Protein AF-0000000078270762 (afdb_homodimer)

Secondary structure (DSSP, 8-state):
--HHHHHHHHHHHHHHHHHHHHHHHHHHHHHHHHHHTTT-HHHHHHHHHHHHHIIIIIIHHHHHHHHHHHHHHHHHT-GGGGG-HHHHHHHHHHHHHHHHHHHHHHHHHHHHTT-----HHHHHHHTHHHHHHHHHHHIIIIIIHHH-/--HHHHHHHHHHHHHHHHHHHHHHHHHHHHHHHHHHTTT-HHHHHHHHHHHHHIIIIIIHHHHHHHHHHHHHHHHHT-GGGGG-HHHHHHHHHHHHHHHHHHHHHHHHHHHHTT-----HHHHHHHTHHHHHHHHHHHIIIIIIHHH-

Sequence (296 aa):
MEFQTYLWLKWLHYAAFISWMAMLFYLPRLFVYHAEHIANNGFCDVVKIQESKLFHGIGWIAMIITIASGLFILIGAKPELMKQGYFHMKLLCVVILVIYHFSLGYFMKQFKENRCTKSGKFFRIYNEIPTIIMFVILYAMLVKANLVMEFQTYLWLKWLHYAAFISWMAMLFYLPRLFVYHAEHIANNGFCDVVKIQESKLFHGIGWIAMIITIASGLFILIGAKPELMKQGYFHMKLLCVVILVIYHFSLGYFMKQFKENRCTKSGKFFRIYNEIPTIIMFVILYAMLVKANLV

InterPro domains:
  IPR005265 Protoporphyrinogen oxidase HemJ-like [MF_02239] (6-145)
  IPR005265 Protoporphyrinogen oxidase HemJ-like [PF03653] (4-145)
  IPR005265 Protoporphyrinogen oxidase HemJ-like [PIRSF004638] (4-146)
  IPR005265 Protoporphyrinogen oxidase HemJ-like [PTHR40255] (5-144)

Solvent-accessible surface area (backbone atoms only — not comparable to full-atom values): 15002 Å² total; per-residue (Å²): 103,54,68,68,58,49,33,54,40,49,38,51,21,51,54,21,41,51,51,25,48,29,39,60,53,45,52,37,54,52,46,20,54,46,44,69,38,67,85,36,60,59,28,47,62,51,49,49,51,52,51,50,51,44,45,60,62,46,30,49,52,20,45,51,46,22,52,51,35,47,49,51,44,35,71,46,69,39,60,69,45,77,77,36,67,40,47,50,53,36,49,52,47,50,52,51,50,52,52,48,53,52,49,49,53,53,51,49,51,28,51,69,67,73,64,61,78,68,50,30,67,56,29,56,60,59,40,44,49,59,57,54,44,50,53,50,38,40,39,22,67,48,38,49,52,69,73,102,101,54,69,68,58,50,32,53,40,50,39,51,22,52,55,20,42,53,51,25,49,30,38,59,54,45,51,37,54,52,47,20,53,47,44,70,38,67,86,37,60,57,29,45,62,51,49,49,50,52,51,50,50,44,47,60,60,47,31,49,52,19,44,52,47,22,52,51,34,47,50,51,44,35,73,47,69,41,60,69,46,79,77,36,68,40,48,52,52,35,50,52,47,51,54,52,49,52,53,49,52,52,50,50,52,52,50,50,49,28,52,69,68,72,62,62,80,67,50,31,68,55,29,55,58,58,41,42,51,60,55,54,43,50,54,49,38,39,41,22,67,47,39,47,53,68,72,101

Nearest PDB structures (foldseek):
  4x0r-assembly1_A  TM=3.468E-01  e=2.646E+00  Homo sapiens
  4x0r-assembly1_A  TM=3.468E-01  e=2.646E+00  Homo sapiens

Structure (mmCIF, N/CA/C/O backbone):
data_AF-0000000078270762-model_v1
#
loop_
_entity.id
_entity.type
_entity.pdbx_description
1 polymer 'Protoporphyrinogen IX oxidase'
#
loop_
_atom_site.group_PDB
_atom_site.id
_atom_site.type_symbol
_atom_site.label_atom_id
_atom_site.label_alt_id
_atom_site.label_comp_id
_atom_site.label_asym_id
_atom_site.label_entity_id
_atom_site.label_seq_id
_atom_site.pdbx_PDB_ins_code
_atom_site.Cartn_x
_atom_site.Cartn_y
_atom_site.Cartn_z
_atom_site.occupancy
_atom_site.B_iso_or_equiv
_atom_site.auth_seq_id
_atom_site.auth_comp_id
_atom_site.auth_asym_id
_atom_site.auth_atom_id
_atom_site.pdbx_PDB_model_num
ATOM 1 N N . MET A 1 1 ? -2.566 14.141 26 1 89.94 1 MET A N 1
ATOM 2 C CA . MET A 1 1 ? -1.423 13.469 25.406 1 89.94 1 MET A CA 1
ATOM 3 C C . MET A 1 1 ? -0.36 14.477 24.969 1 89.94 1 MET A C 1
ATOM 5 O O . MET A 1 1 ? -0.685 15.539 24.438 1 89.94 1 MET A O 1
ATOM 9 N N . GLU A 1 2 ? 0.816 14.039 25.266 1 93.75 2 GLU A N 1
ATOM 10 C CA . GLU A 1 2 ? 1.912 14.922 24.875 1 93.75 2 GLU A CA 1
ATOM 11 C C . GLU A 1 2 ? 2.029 15.031 23.359 1 93.75 2 GLU A C 1
ATOM 13 O O . GLU A 1 2 ? 1.812 14.047 22.641 1 93.75 2 GLU A O 1
ATOM 18 N N . PHE A 1 3 ? 2.41 16.234 23.016 1 94.88 3 PHE A N 1
ATOM 19 C CA . PHE A 1 3 ? 2.482 16.547 21.594 1 94.88 3 PHE A CA 1
ATOM 20 C C . PHE A 1 3 ? 3.418 15.57 20.875 1 94.88 3 PHE A C 1
ATOM 22 O O . PHE A 1 3 ? 3.082 15.039 19.812 1 94.88 3 PHE A O 1
ATOM 29 N N . GLN A 1 4 ? 4.559 15.258 21.422 1 95.81 4 GLN A N 1
ATOM 30 C CA . GLN A 1 4 ? 5.523 14.336 20.828 1 95.81 4 GLN A CA 1
ATOM 31 C C . GLN A 1 4 ? 4.949 12.93 20.719 1 95.81 4 GLN A C 1
ATOM 33 O O . GLN A 1 4 ? 5.16 12.242 19.719 1 95.81 4 GLN A O 1
ATOM 38 N N . THR A 1 5 ? 4.285 12.555 21.75 1 96.12 5 THR A N 1
ATOM 39 C CA . THR A 1 5 ? 3.625 11.25 21.734 1 96.12 5 THR A CA 1
ATOM 40 C C . THR A 1 5 ? 2.582 11.18 20.625 1 96.12 5 THR A C 1
ATOM 42 O O . THR A 1 5 ? 2.48 10.18 19.922 1 96.12 5 THR A O 1
ATOM 45 N N . TYR A 1 6 ? 1.881 12.25 20.422 1 96.81 6 TYR A N 1
ATOM 46 C CA . TYR A 1 6 ? 0.89 12.344 19.359 1 96.81 6 TYR A CA 1
ATOM 47 C C . TYR A 1 6 ? 1.541 12.156 18 1 96.81 6 TYR A C 1
ATOM 49 O O . TYR A 1 6 ? 1.035 11.414 17.156 1 96.81 6 TYR A O 1
ATOM 57 N N . LEU A 1 7 ? 2.641 12.734 17.797 1 97.75 7 LEU A N 1
ATOM 58 C CA . LEU A 1 7 ? 3.328 12.664 16.5 1 97.75 7 LEU A CA 1
ATOM 59 C C . LEU A 1 7 ? 3.797 11.242 16.219 1 97.75 7 LEU A C 1
ATOM 61 O O . LEU A 1 7 ? 3.67 10.758 15.094 1 97.75 7 LEU A O 1
ATOM 65 N N . TRP A 1 8 ? 4.293 10.602 17.234 1 97.56 8 TRP A N 1
ATOM 66 C CA . TRP A 1 8 ? 4.797 9.242 17.062 1 97.56 8 TRP A CA 1
ATOM 67 C C . TRP A 1 8 ? 3.648 8.258 16.859 1 97.56 8 TRP A C 1
ATOM 69 O O . TRP A 1 8 ? 3.787 7.277 16.125 1 97.56 8 TRP A O 1
ATOM 79 N N . LEU A 1 9 ? 2.529 8.531 17.516 1 97.56 9 LEU A N 1
ATOM 80 C CA . LEU A 1 9 ? 1.354 7.695 17.297 1 97.56 9 LEU A CA 1
ATOM 81 C C . LEU A 1 9 ? 0.819 7.883 15.875 1 97.56 9 LEU A C 1
ATOM 83 O O . LEU A 1 9 ? 0.414 6.914 15.227 1 97.56 9 LEU A O 1
ATOM 87 N N . LYS A 1 10 ? 0.803 9.086 15.422 1 98.06 10 LYS A N 1
ATOM 88 C CA . LYS A 1 10 ? 0.406 9.375 14.047 1 98.06 10 LYS A CA 1
ATOM 89 C C . LYS A 1 10 ? 1.341 8.695 13.055 1 98.06 10 LYS A C 1
ATOM 91 O O . LYS A 1 10 ? 0.892 8.164 12.031 1 98.06 10 LYS A O 1
ATOM 96 N N . TRP A 1 11 ? 2.592 8.734 13.359 1 98.62 11 TRP A N 1
ATOM 97 C CA . TRP A 1 11 ? 3.607 8.062 12.562 1 98.62 11 TRP A CA 1
ATOM 98 C C . TRP A 1 11 ? 3.32 6.57 12.453 1 98.62 11 TRP A C 1
ATOM 100 O O . TRP A 1 11 ? 3.291 6.012 11.359 1 98.62 11 TRP A O 1
ATOM 110 N N . LEU A 1 12 ? 3.062 5.969 13.594 1 98.69 12 LEU A N 1
ATOM 111 C CA . LEU A 1 12 ? 2.758 4.543 13.633 1 98.69 12 LEU A CA 1
ATOM 112 C C . LEU A 1 12 ? 1.456 4.246 12.891 1 98.69 12 LEU A C 1
ATOM 114 O O . LEU A 1 12 ? 1.374 3.275 12.133 1 98.69 12 LEU A O 1
ATOM 118 N N . HIS A 1 13 ? 0.473 5.09 13.086 1 98.75 13 HIS A N 1
ATOM 119 C CA . HIS A 1 13 ? -0.833 4.926 12.453 1 98.75 13 HIS A CA 1
ATOM 120 C C . HIS A 1 13 ? -0.721 4.973 10.938 1 98.75 13 HIS A C 1
ATOM 122 O O . HIS A 1 13 ? -1.267 4.109 10.242 1 98.75 13 HIS A O 1
ATOM 128 N N . TYR A 1 14 ? -0.009 5.91 10.422 1 98.69 14 TYR A N 1
ATOM 129 C CA . TYR A 1 14 ? 0.137 6.055 8.977 1 98.69 14 TYR A CA 1
ATOM 130 C C . TYR A 1 14 ? 0.9 4.879 8.383 1 98.69 14 TYR A C 1
ATOM 132 O O . TYR A 1 14 ? 0.525 4.355 7.328 1 98.69 14 TYR A O 1
ATOM 140 N N . ALA A 1 15 ? 1.941 4.465 9.039 1 98.69 15 ALA A N 1
ATOM 141 C CA . ALA A 1 15 ? 2.717 3.324 8.555 1 98.69 15 ALA A CA 1
ATOM 142 C C . ALA A 1 15 ? 1.862 2.062 8.5 1 98.69 15 ALA A C 1
ATOM 144 O O . ALA A 1 15 ? 1.889 1.331 7.508 1 98.69 15 ALA A O 1
ATOM 145 N N . ALA A 1 16 ? 1.138 1.853 9.57 1 98.75 16 ALA A N 1
ATOM 146 C CA . ALA A 1 16 ? 0.272 0.678 9.641 1 98.75 16 ALA A CA 1
ATOM 147 C C . ALA A 1 16 ? -0.832 0.746 8.594 1 98.75 16 ALA A C 1
ATOM 149 O O . ALA A 1 16 ? -1.16 -0.262 7.961 1 98.75 16 ALA A O 1
ATOM 150 N N . PHE A 1 17 ? -1.372 1.93 8.406 1 98.69 17 PHE A N 1
ATOM 151 C CA . PHE A 1 17 ? -2.451 2.105 7.438 1 98.69 17 PHE A CA 1
ATOM 152 C C . PHE A 1 17 ? -1.963 1.827 6.023 1 98.69 17 PHE A C 1
ATOM 154 O O . PHE A 1 17 ? -2.648 1.162 5.242 1 98.69 17 PHE A O 1
ATOM 161 N N . ILE A 1 18 ? -0.813 2.285 5.645 1 98.44 18 ILE A N 1
ATOM 162 C CA . ILE A 1 18 ? -0.249 2.049 4.32 1 98.44 18 ILE A CA 1
ATOM 163 C C . ILE A 1 18 ? -0.017 0.553 4.117 1 98.44 18 ILE A C 1
ATOM 165 O O . ILE A 1 18 ? -0.327 0.01 3.055 1 98.44 18 ILE A O 1
ATOM 169 N N . SER A 1 19 ? 0.502 -0.084 5.145 1 98.38 19 SER A N 1
ATOM 170 C CA . SER A 1 19 ? 0.732 -1.522 5.066 1 98.38 19 SER A CA 1
ATOM 171 C C . SER A 1 19 ? -0.58 -2.285 4.918 1 98.38 19 SER A C 1
ATOM 173 O O . SER A 1 19 ? -0.665 -3.24 4.145 1 98.38 19 SER A O 1
ATOM 175 N N . TRP A 1 20 ? -1.551 -1.833 5.699 1 98.69 20 TRP A N 1
ATOM 176 C CA . TRP A 1 20 ? -2.861 -2.467 5.605 1 98.69 20 TRP A CA 1
ATOM 177 C C . TRP A 1 20 ? -3.455 -2.293 4.211 1 98.69 20 TRP A C 1
ATOM 179 O O . TRP A 1 20 ? -3.998 -3.24 3.639 1 98.69 20 TRP A O 1
ATOM 189 N N . MET A 1 21 ? -3.334 -1.124 3.658 1 98.44 21 MET A N 1
ATOM 190 C CA . MET A 1 21 ? -3.832 -0.854 2.312 1 98.44 21 MET A CA 1
ATOM 191 C C . MET A 1 21 ? -3.133 -1.739 1.286 1 98.44 21 MET A C 1
ATOM 193 O O . MET A 1 21 ? -3.758 -2.207 0.333 1 98.44 21 MET A O 1
ATOM 197 N N . ALA A 1 22 ? -1.843 -1.922 1.501 1 97.62 22 ALA A N 1
ATOM 198 C CA . ALA A 1 22 ? -1.099 -2.785 0.587 1 97.62 22 ALA A CA 1
ATOM 199 C C . ALA A 1 22 ? -1.706 -4.184 0.54 1 97.62 22 ALA A C 1
ATOM 201 O O . ALA A 1 22 ? -1.9 -4.746 -0.54 1 97.62 22 ALA A O 1
ATOM 202 N N . MET A 1 23 ? -2.008 -4.668 1.711 1 98.56 23 MET A N 1
ATOM 203 C CA . MET A 1 23 ? -2.619 -5.992 1.767 1 98.56 23 MET A CA 1
ATOM 204 C C . MET A 1 23 ? -4.012 -5.977 1.144 1 98.56 23 MET A C 1
ATOM 206 O O . MET A 1 23 ? -4.371 -6.887 0.397 1 98.56 23 MET A O 1
ATOM 210 N N . LEU A 1 24 ? -4.754 -5 1.349 1 98.75 24 LEU A N 1
ATOM 211 C CA . LEU A 1 24 ? -6.129 -4.902 0.869 1 98.75 24 LEU A CA 1
ATOM 212 C C . LEU A 1 24 ? -6.164 -4.754 -0.648 1 98.75 24 LEU A C 1
ATOM 214 O O . LEU A 1 24 ? -7.129 -5.172 -1.293 1 98.75 24 LEU A O 1
ATOM 218 N N . PHE A 1 25 ? -5.121 -4.176 -1.186 1 98.25 25 PHE A N 1
ATOM 219 C CA . PHE A 1 25 ? -5 -4.047 -2.633 1 98.25 25 PHE A CA 1
ATOM 220 C C . PHE A 1 25 ? -4.516 -5.352 -3.254 1 98.25 25 PHE A C 1
ATOM 222 O O . PHE A 1 25 ? -4.965 -5.734 -4.336 1 98.25 25 PHE A O 1
ATOM 229 N N . TYR A 1 26 ? -3.664 -6.023 -2.541 1 98.31 26 TYR A N 1
ATOM 230 C CA . TYR A 1 26 ? -2.891 -7.148 -3.053 1 98.31 26 TYR A CA 1
ATOM 231 C C . TYR A 1 26 ? -3.725 -8.422 -3.055 1 98.31 26 TYR A C 1
ATOM 233 O O . TYR A 1 26 ? -3.768 -9.141 -4.059 1 98.31 26 TYR A O 1
ATOM 241 N N . LEU A 1 27 ? -4.43 -8.656 -2.078 1 98.75 27 LEU A N 1
ATOM 242 C CA . LEU A 1 27 ? -5.043 -9.961 -1.86 1 98.75 27 LEU A CA 1
ATOM 243 C C . LEU A 1 27 ? -6.125 -10.234 -2.9 1 98.75 27 LEU A C 1
ATOM 245 O O . LEU A 1 27 ? -6.148 -11.305 -3.514 1 98.75 27 LEU A O 1
ATOM 249 N N . PRO A 1 28 ? -7.004 -9.312 -3.156 1 98.69 28 PRO A N 1
ATOM 250 C CA . PRO A 1 28 ? -8.016 -9.609 -4.176 1 98.69 28 PRO A CA 1
ATOM 251 C C . PRO A 1 28 ? -7.41 -9.781 -5.57 1 98.69 28 PRO A C 1
ATOM 253 O O . PRO A 1 28 ? -7.992 -10.461 -6.422 1 98.69 28 PRO A O 1
ATOM 256 N N . ARG A 1 29 ? -6.312 -9.195 -5.812 1 98.31 29 ARG A N 1
ATOM 257 C CA . ARG A 1 29 ? -5.641 -9.422 -7.09 1 98.31 29 ARG A CA 1
ATOM 258 C C . ARG A 1 29 ? -5.129 -10.852 -7.199 1 98.31 29 ARG A C 1
ATOM 260 O O . ARG A 1 29 ? -5.168 -11.453 -8.273 1 98.31 29 ARG A O 1
ATOM 267 N N . LEU A 1 30 ? -4.637 -11.367 -6.117 1 98.75 30 LEU A N 1
ATOM 268 C CA . LEU A 1 30 ? -4.297 -12.789 -6.113 1 98.75 30 LEU A CA 1
ATOM 269 C C . LEU A 1 30 ? -5.523 -13.641 -6.41 1 98.75 30 LEU A C 1
ATOM 271 O O . LEU A 1 30 ? -5.438 -14.625 -7.145 1 98.75 30 LEU A O 1
ATOM 275 N N . PHE A 1 31 ? -6.641 -13.203 -5.848 1 98.88 31 PHE A N 1
ATOM 276 C CA . PHE A 1 31 ? -7.883 -13.938 -6.059 1 98.88 31 PHE A CA 1
ATOM 277 C C . PHE A 1 31 ? -8.266 -13.938 -7.535 1 98.88 31 PHE A C 1
ATOM 279 O O . PHE A 1 31 ? -8.805 -14.922 -8.039 1 98.88 31 PHE A O 1
ATOM 286 N N . VAL A 1 32 ? -8.039 -12.844 -8.242 1 98.75 32 VAL A N 1
ATOM 287 C CA . VAL A 1 32 ? -8.328 -12.758 -9.672 1 98.75 32 VAL A CA 1
ATOM 288 C C . VAL A 1 32 ? -7.621 -13.891 -10.406 1 98.75 32 VAL A C 1
ATOM 290 O O . VAL A 1 32 ? -8.258 -14.664 -11.133 1 98.75 32 VAL A O 1
ATOM 293 N N . TYR A 1 33 ? -6.375 -14.031 -10.156 1 98.75 33 TYR A N 1
ATOM 294 C CA . TYR A 1 33 ? -5.586 -15.031 -10.867 1 98.75 33 TYR A CA 1
ATOM 295 C C . TYR A 1 33 ? -5.93 -16.438 -10.391 1 98.75 33 TYR A C 1
ATOM 297 O O . TYR A 1 33 ? -5.906 -17.391 -11.172 1 98.75 33 TYR A O 1
ATOM 305 N N . HIS A 1 34 ? -6.16 -16.531 -9.102 1 98.81 34 HIS A N 1
ATOM 306 C CA . HIS A 1 34 ? -6.59 -17.812 -8.57 1 98.81 34 HIS A CA 1
ATOM 307 C C . HIS A 1 34 ? -7.863 -18.297 -9.258 1 98.81 34 HIS A C 1
ATOM 309 O O . HIS A 1 34 ? -7.938 -19.453 -9.695 1 98.81 34 HIS A O 1
ATOM 315 N N . ALA A 1 35 ? -8.805 -17.438 -9.422 1 98.75 35 ALA A N 1
ATOM 316 C CA . ALA A 1 35 ? -10.07 -17.766 -10.062 1 98.75 35 ALA A CA 1
ATOM 317 C C . ALA A 1 35 ? -9.875 -18.078 -11.547 1 98.75 35 ALA A C 1
ATOM 319 O O . ALA A 1 35 ? -10.5 -19 -12.078 1 98.75 35 ALA A O 1
ATOM 320 N N . GLU A 1 36 ? -9.016 -17.375 -12.172 1 98.56 36 GLU A N 1
ATOM 321 C CA . GLU A 1 36 ? -8.828 -17.5 -13.617 1 98.56 36 GLU A CA 1
ATOM 322 C C . GLU A 1 36 ? -7.996 -18.734 -13.961 1 98.56 36 GLU A C 1
ATOM 324 O O . GLU A 1 36 ? -7.984 -19.188 -15.109 1 98.56 36 GLU A O 1
ATOM 329 N N . HIS A 1 37 ? -7.309 -19.297 -13 1 98.38 37 HIS A N 1
ATOM 330 C CA . HIS A 1 37 ? -6.445 -20.453 -13.234 1 98.38 37 HIS A CA 1
ATOM 331 C C . HIS A 1 37 ? -6.754 -21.578 -12.258 1 98.38 37 HIS A C 1
ATOM 333 O O . HIS A 1 37 ? -5.844 -22.281 -11.812 1 98.38 37 HIS A O 1
ATOM 339 N N . ILE A 1 38 ? -7.941 -21.734 -11.953 1 97.69 38 ILE A N 1
ATOM 340 C CA . ILE A 1 38 ? -8.414 -22.656 -10.93 1 97.69 38 ILE A CA 1
ATOM 341 C C . ILE A 1 38 ? -8.07 -24.094 -11.328 1 97.69 38 ILE A C 1
ATOM 343 O O . ILE A 1 38 ? -7.887 -24.953 -10.469 1 97.69 38 ILE A O 1
ATOM 347 N N . ALA A 1 39 ? -7.812 -24.375 -12.641 1 97.38 39 ALA A N 1
ATOM 348 C CA . ALA A 1 39 ? -7.531 -25.719 -13.125 1 97.38 39 ALA A CA 1
ATOM 349 C C . ALA A 1 39 ? -6.027 -26 -13.133 1 97.38 39 ALA A C 1
ATOM 351 O O . ALA A 1 39 ? -5.602 -27.141 -13.375 1 97.38 39 ALA A O 1
ATOM 352 N N . ASN A 1 40 ? -5.266 -25.016 -12.875 1 98.12 40 ASN A N 1
ATOM 353 C CA . ASN A 1 40 ? -3.812 -25.125 -12.82 1 98.12 40 ASN A CA 1
ATOM 354 C C . ASN A 1 40 ? -3.328 -25.438 -11.406 1 98.12 40 ASN A C 1
ATOM 356 O O . ASN A 1 4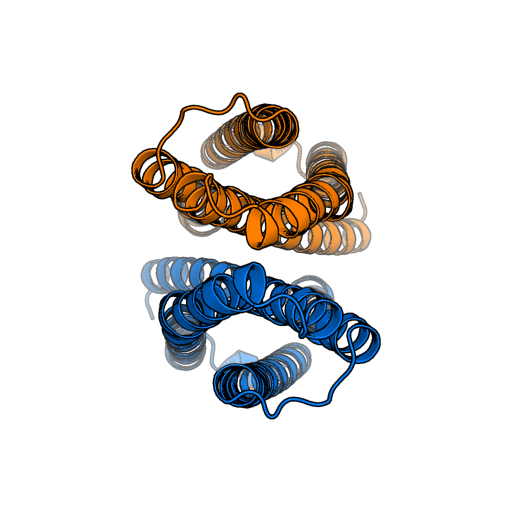0 ? -3.061 -24.516 -10.625 1 98.12 40 ASN A O 1
ATOM 360 N N . ASN A 1 41 ? -3.141 -26.703 -11.133 1 97.06 41 ASN A N 1
ATOM 361 C CA . ASN A 1 41 ? -2.816 -27.141 -9.773 1 97.06 41 ASN A CA 1
ATOM 362 C C . ASN A 1 41 ? -1.462 -26.594 -9.328 1 97.06 41 ASN A C 1
ATOM 364 O O . ASN A 1 41 ? -1.281 -26.266 -8.156 1 97.06 41 ASN A O 1
ATOM 368 N N . GLY A 1 42 ? -0.555 -26.547 -10.258 1 97.19 42 GLY A N 1
ATOM 369 C CA . GLY A 1 42 ? 0.749 -26 -9.922 1 97.19 42 GLY A CA 1
ATOM 370 C C . GLY A 1 42 ? 0.681 -24.562 -9.422 1 97.19 42 GLY A C 1
ATOM 371 O O . GLY A 1 42 ? 1.358 -24.203 -8.453 1 97.19 42 GLY A O 1
ATOM 372 N N . PHE A 1 43 ? -0.125 -23.812 -10.031 1 98.5 43 PHE A N 1
ATOM 373 C CA . PHE A 1 43 ? -0.317 -22.422 -9.633 1 98.5 43 PHE A CA 1
ATOM 374 C C . PHE A 1 43 ? -1.111 -22.344 -8.328 1 98.5 43 PHE A C 1
ATOM 376 O O . PHE A 1 43 ? -0.728 -21.625 -7.406 1 98.5 43 PHE A O 1
ATOM 383 N N . CYS A 1 44 ? -2.184 -23.109 -8.203 1 98.38 44 CYS A N 1
ATOM 384 C CA . CYS A 1 44 ? -3.111 -23.016 -7.078 1 98.38 44 CYS A CA 1
ATOM 385 C C . CYS A 1 44 ? -2.43 -23.391 -5.77 1 98.38 44 CYS A C 1
ATOM 387 O O . CYS A 1 44 ? -2.693 -22.797 -4.727 1 98.38 44 CYS A O 1
ATOM 389 N N . ASP A 1 45 ? -1.556 -24.312 -5.84 1 97.44 45 ASP A N 1
ATOM 390 C CA . ASP A 1 45 ? -0.864 -24.766 -4.637 1 97.44 45 ASP A CA 1
ATOM 391 C C . ASP A 1 45 ? -0.01 -23.641 -4.043 1 97.44 45 ASP A C 1
ATOM 393 O O . ASP A 1 45 ? 0.078 -23.5 -2.822 1 97.44 45 ASP A O 1
ATOM 397 N N . VAL A 1 46 ? 0.57 -22.875 -4.891 1 98.56 46 VAL A N 1
ATOM 398 C CA . VAL A 1 46 ? 1.476 -21.828 -4.438 1 98.56 46 VAL A CA 1
ATOM 399 C C . VAL A 1 46 ? 0.673 -20.594 -4.023 1 98.56 46 VAL A C 1
ATOM 401 O O . VAL A 1 46 ? 0.935 -20 -2.979 1 98.56 46 VAL A O 1
ATOM 404 N N . VAL A 1 47 ? -0.346 -20.25 -4.797 1 98.75 47 VAL A N 1
ATOM 405 C CA . VAL A 1 47 ? -1.072 -19.016 -4.547 1 98.75 47 VAL A CA 1
ATOM 406 C C . VAL A 1 47 ? -1.862 -19.125 -3.244 1 98.75 47 VAL A C 1
ATOM 408 O O . VAL A 1 47 ? -2.039 -18.141 -2.525 1 98.75 47 VAL A O 1
ATOM 411 N N . LYS A 1 48 ? -2.316 -20.328 -2.904 1 98.75 48 LYS A N 1
ATOM 412 C CA . LYS A 1 48 ? -2.99 -20.547 -1.625 1 98.75 48 LYS A CA 1
ATOM 413 C C . LYS A 1 48 ? -2.074 -20.172 -0.459 1 98.75 48 LYS A C 1
ATOM 415 O O . LYS A 1 48 ? -2.516 -19.562 0.513 1 98.75 48 LYS A O 1
ATOM 420 N N . ILE A 1 49 ? -0.874 -20.516 -0.6 1 98.44 49 ILE A N 1
ATOM 421 C CA . ILE A 1 49 ? 0.111 -20.203 0.429 1 98.44 49 ILE A CA 1
ATOM 422 C C . ILE A 1 49 ? 0.351 -18.688 0.47 1 98.44 49 ILE A C 1
ATOM 424 O O . ILE A 1 49 ? 0.377 -18.094 1.546 1 98.44 49 ILE A O 1
ATOM 428 N N . GLN A 1 50 ? 0.488 -18.125 -0.685 1 98.44 50 GLN A N 1
ATOM 429 C CA . GLN A 1 50 ? 0.687 -16.672 -0.781 1 98.44 50 GLN A CA 1
ATOM 430 C C . GLN A 1 50 ? -0.455 -15.914 -0.111 1 98.44 50 GLN A C 1
ATOM 432 O O . GLN A 1 50 ? -0.22 -14.992 0.67 1 98.44 50 GLN A O 1
ATOM 437 N N . GLU A 1 51 ? -1.667 -16.344 -0.438 1 98.81 51 GLU A N 1
ATOM 438 C CA . GLU A 1 51 ? -2.859 -15.688 0.09 1 98.81 51 GLU A CA 1
ATOM 439 C C . GLU A 1 51 ? -2.9 -15.758 1.614 1 98.81 51 GLU A C 1
ATOM 441 O O . GLU A 1 51 ? -3.158 -14.75 2.283 1 98.81 51 GLU A O 1
ATOM 446 N N . SER A 1 52 ? -2.619 -16.891 2.127 1 98.69 52 SER A N 1
ATOM 447 C CA . SER A 1 52 ? -2.68 -17.109 3.566 1 98.69 52 SER A CA 1
ATOM 448 C C . SER A 1 52 ? -1.617 -16.297 4.301 1 98.69 52 SER A C 1
ATOM 450 O O . SER A 1 52 ? -1.917 -15.617 5.285 1 98.69 52 SER A O 1
ATOM 452 N N . LYS A 1 53 ? -0.403 -16.312 3.836 1 98.12 53 LYS A N 1
ATOM 453 C CA . LYS A 1 53 ? 0.691 -15.586 4.48 1 98.12 53 LYS A CA 1
ATOM 454 C C . LYS A 1 53 ? 0.458 -14.078 4.438 1 98.12 53 LYS A C 1
ATOM 456 O O . LYS A 1 53 ? 0.738 -13.375 5.406 1 98.12 53 LYS A O 1
ATOM 461 N N . LEU A 1 54 ? -0.068 -13.656 3.312 1 98.31 54 LEU A N 1
ATOM 462 C CA . LEU A 1 54 ? -0.366 -12.234 3.16 1 98.31 54 LEU A CA 1
ATOM 463 C C . LEU A 1 54 ? -1.452 -11.805 4.137 1 98.31 54 LEU A C 1
ATOM 465 O O . LEU A 1 54 ? -1.288 -10.812 4.852 1 98.31 54 LEU A O 1
ATOM 469 N N . PHE A 1 55 ? -2.551 -12.508 4.227 1 98.75 55 PHE A N 1
ATOM 470 C CA . PHE A 1 55 ? -3.699 -12.164 5.055 1 98.75 55 PHE A CA 1
ATOM 471 C C . PHE A 1 55 ? -3.332 -12.203 6.531 1 98.75 55 PHE A C 1
ATOM 473 O O . PHE A 1 55 ? -3.611 -11.258 7.273 1 98.75 55 PHE A O 1
ATOM 480 N N . HIS A 1 56 ? -2.664 -13.195 6.98 1 97.94 56 HIS A N 1
ATOM 481 C CA . HIS A 1 56 ? -2.381 -13.398 8.398 1 97.94 56 HIS A CA 1
ATOM 482 C C . HIS A 1 56 ? -1.131 -12.641 8.82 1 97.94 56 HIS A C 1
ATOM 484 O O . HIS A 1 56 ? -1.064 -12.125 9.938 1 97.94 56 HIS A O 1
ATOM 490 N N . GLY A 1 57 ? -0.118 -12.617 8 1 95.44 57 GLY A N 1
ATOM 491 C CA . GLY A 1 57 ? 1.141 -11.961 8.32 1 95.44 57 GLY A CA 1
ATOM 492 C C . GLY A 1 57 ? 1.057 -10.453 8.281 1 95.44 57 GLY A C 1
ATOM 493 O O . GLY A 1 57 ? 1.317 -9.781 9.281 1 95.44 57 GLY A O 1
ATOM 494 N N . ILE A 1 58 ? 0.563 -9.953 7.191 1 94.81 58 ILE A N 1
ATOM 495 C CA . ILE A 1 58 ? 0.494 -8.5 7.02 1 94.81 58 ILE A CA 1
ATOM 496 C C . ILE A 1 58 ? -0.913 -8.008 7.352 1 94.81 58 ILE A C 1
ATOM 498 O O . ILE A 1 58 ? -1.08 -7.074 8.133 1 94.81 58 ILE A O 1
ATOM 502 N N . GLY A 1 59 ? -1.955 -8.664 6.887 1 97.75 59 GLY A N 1
ATOM 503 C CA . GLY A 1 59 ? -3.33 -8.211 7.02 1 97.75 59 GLY A CA 1
ATOM 504 C C . GLY A 1 59 ? -3.758 -8.016 8.461 1 97.75 59 GLY A C 1
ATOM 505 O O . GLY A 1 59 ? -4.125 -6.906 8.859 1 97.75 59 GLY A O 1
ATOM 506 N N . TRP A 1 60 ? -3.592 -9.031 9.227 1 98.5 60 TRP A N 1
ATOM 507 C CA . TRP A 1 60 ? -4.051 -8.977 10.609 1 98.5 60 TRP A CA 1
ATOM 508 C C . TRP A 1 60 ? -3.221 -7.988 11.422 1 98.5 60 TRP A C 1
ATOM 510 O O . TRP A 1 60 ? -3.771 -7.148 12.141 1 98.5 60 TRP A O 1
ATOM 520 N N . ILE A 1 61 ? -1.938 -8.031 11.336 1 98.44 61 ILE A N 1
ATOM 521 C CA . ILE A 1 61 ? -1.033 -7.203 12.133 1 98.44 61 ILE A CA 1
ATOM 522 C C . ILE A 1 61 ? -1.239 -5.73 11.781 1 98.44 61 ILE A C 1
ATOM 524 O O . ILE A 1 61 ? -1.407 -4.891 12.664 1 98.44 61 ILE A O 1
ATOM 528 N N . ALA A 1 62 ? -1.288 -5.473 10.531 1 98.69 62 ALA A N 1
ATOM 529 C CA . ALA A 1 62 ? -1.438 -4.09 10.078 1 98.69 62 ALA A CA 1
ATOM 530 C C . ALA A 1 62 ? -2.811 -3.537 10.453 1 98.69 62 ALA A C 1
ATOM 532 O O . ALA A 1 62 ? -2.93 -2.385 10.875 1 98.69 62 ALA A O 1
ATOM 533 N N . MET A 1 63 ? -3.861 -4.32 10.312 1 98.81 63 MET A N 1
ATOM 534 C CA . MET A 1 63 ? -5.199 -3.873 10.68 1 98.81 63 MET A CA 1
ATOM 535 C C . MET A 1 63 ? -5.266 -3.521 12.164 1 98.81 63 MET A C 1
ATOM 537 O O . MET A 1 63 ? -5.738 -2.443 12.531 1 98.81 63 MET A O 1
ATOM 541 N N . ILE A 1 64 ? -4.773 -4.426 12.992 1 98.81 64 ILE A N 1
ATOM 542 C CA . ILE A 1 64 ? -4.844 -4.25 14.438 1 98.81 64 ILE A CA 1
ATOM 543 C C . ILE A 1 64 ? -4.082 -2.99 14.844 1 98.81 64 ILE A C 1
ATOM 545 O O . ILE A 1 64 ? -4.594 -2.168 15.602 1 98.81 64 ILE A O 1
ATOM 549 N N . ILE A 1 65 ? -2.881 -2.809 14.32 1 98.75 65 ILE A N 1
ATOM 550 C CA . ILE A 1 65 ? -2.07 -1.651 14.68 1 98.75 65 ILE A CA 1
ATOM 551 C C . ILE A 1 65 ? -2.732 -0.374 14.172 1 98.75 65 ILE A C 1
ATOM 553 O O . ILE A 1 65 ? -2.717 0.656 14.844 1 98.75 65 ILE A O 1
ATOM 557 N N . THR A 1 66 ? -3.312 -0.413 12.945 1 98.81 66 THR A N 1
ATOM 558 C CA . THR A 1 66 ? -4.004 0.748 12.406 1 98.81 66 THR A CA 1
ATOM 559 C C . THR A 1 66 ? -5.164 1.159 13.305 1 98.81 66 THR A C 1
ATOM 561 O O . THR A 1 66 ? -5.273 2.324 13.695 1 98.81 66 THR A O 1
ATOM 564 N N . ILE A 1 67 ? -6.016 0.194 13.68 1 98.69 67 ILE A N 1
ATOM 565 C CA . ILE A 1 67 ? -7.207 0.477 14.477 1 98.69 67 ILE A CA 1
ATOM 566 C C . ILE A 1 67 ? -6.797 0.922 15.883 1 98.69 67 ILE A C 1
ATOM 568 O O . ILE A 1 67 ? -7.305 1.919 16.391 1 98.69 67 ILE A O 1
ATOM 572 N N . ALA A 1 68 ? -5.848 0.219 16.516 1 98.56 68 ALA A N 1
ATOM 573 C CA . ALA A 1 68 ? -5.41 0.547 17.875 1 98.56 68 ALA A CA 1
ATOM 574 C C . ALA A 1 68 ? -4.789 1.94 17.922 1 98.56 68 ALA A C 1
ATOM 576 O O . ALA A 1 68 ? -5.121 2.742 18.797 1 98.56 68 ALA A O 1
ATOM 577 N N . SER A 1 69 ? -3.867 2.238 17.047 1 98.31 69 SER A N 1
ATOM 578 C CA . SER A 1 69 ? -3.223 3.549 17.047 1 98.31 69 SER A CA 1
ATOM 579 C C . SER A 1 69 ? -4.227 4.66 16.766 1 98.31 69 SER A C 1
ATOM 581 O O . SER A 1 69 ? -4.172 5.727 17.375 1 98.31 69 SER A O 1
ATOM 583 N N . GLY A 1 70 ? -5.199 4.418 15.828 1 97.25 70 GLY A N 1
ATOM 584 C CA . GLY A 1 70 ? -6.254 5.387 15.578 1 97.25 70 GLY A CA 1
ATOM 585 C C . GLY A 1 70 ? -7.125 5.648 16.797 1 97.25 70 GLY A C 1
ATOM 586 O O . GLY A 1 70 ? -7.453 6.797 17.094 1 97.25 70 GLY A O 1
ATOM 587 N N . LEU A 1 71 ? -7.453 4.625 17.5 1 96.69 71 LEU A N 1
ATOM 588 C CA . LEU A 1 71 ? -8.266 4.75 18.703 1 96.69 71 LEU A CA 1
ATOM 589 C C . LEU A 1 71 ? -7.512 5.5 19.781 1 96.69 71 LEU A C 1
ATOM 591 O O . LEU A 1 71 ? -8.086 6.348 20.469 1 96.69 71 LEU A O 1
ATOM 595 N N . PHE A 1 72 ? -6.23 5.195 19.938 1 96.88 72 PHE A N 1
ATOM 596 C CA . PHE A 1 72 ? -5.422 5.871 20.938 1 96.88 72 PHE A CA 1
ATOM 597 C C . PHE A 1 72 ? -5.312 7.359 20.625 1 96.88 72 PHE A C 1
ATOM 599 O O . PHE A 1 72 ? -5.355 8.195 21.531 1 96.88 72 PHE A O 1
ATOM 606 N N . ILE A 1 73 ? -5.211 7.691 19.375 1 96.38 73 ILE A N 1
ATOM 607 C CA . ILE A 1 73 ? -5.145 9.094 18.969 1 96.38 73 ILE A CA 1
ATOM 608 C C . ILE A 1 73 ? -6.473 9.781 19.281 1 96.38 73 ILE A C 1
ATOM 610 O O . ILE A 1 73 ? -6.496 10.883 19.828 1 96.38 73 ILE A O 1
ATOM 614 N N . LEU A 1 74 ? -7.52 9.078 18.938 1 94.38 74 LEU A N 1
ATOM 615 C CA . LEU A 1 74 ? -8.852 9.641 19.125 1 94.38 74 LEU A CA 1
ATOM 616 C C . LEU A 1 74 ? -9.125 9.914 20.609 1 94.38 74 LEU A C 1
ATOM 618 O O . LEU A 1 74 ? -9.547 11.016 20.969 1 94.38 74 LEU A O 1
ATOM 622 N N . ILE A 1 75 ? -8.789 9.07 21.469 1 94.19 75 ILE A N 1
ATOM 623 C CA . ILE A 1 75 ? -9.102 9.172 22.891 1 94.19 75 ILE A CA 1
ATOM 624 C C . ILE A 1 75 ? -8.125 10.141 23.562 1 94.19 75 ILE A C 1
ATOM 626 O O . ILE A 1 75 ? -8.523 10.93 24.422 1 94.19 75 ILE A O 1
ATOM 630 N N . GLY A 1 76 ? -6.965 10.109 23.203 1 91.25 76 GLY A N 1
ATOM 631 C CA . GLY A 1 76 ? -5.938 10.82 23.938 1 91.25 76 GLY A CA 1
ATOM 632 C C . GLY A 1 76 ? -5.676 12.219 23.406 1 91.25 76 GLY A C 1
ATOM 633 O O . GLY A 1 76 ? -5.18 13.078 24.141 1 91.25 76 GLY A O 1
ATOM 634 N N . ALA A 1 77 ? -5.969 12.477 22.203 1 83.5 77 ALA A N 1
ATOM 635 C CA . ALA A 1 77 ? -5.434 13.727 21.672 1 83.5 77 ALA A CA 1
ATOM 636 C C . ALA A 1 77 ? -6.516 14.516 20.938 1 83.5 77 ALA A C 1
ATOM 638 O O . ALA A 1 77 ? -6.477 15.742 20.906 1 83.5 77 ALA A O 1
ATOM 639 N N . LYS A 1 78 ? -7.43 13.82 20.375 1 86.25 78 LYS A N 1
ATOM 640 C CA . LYS A 1 78 ? -8.305 14.531 19.453 1 86.25 78 LYS A CA 1
ATOM 641 C C . LYS A 1 78 ? -9.758 14.086 19.609 1 86.25 78 LYS A C 1
ATOM 643 O O . LYS A 1 78 ? -10.43 13.781 18.625 1 86.25 78 LYS A O 1
ATOM 648 N N . PRO A 1 79 ? -10.258 14.242 20.828 1 86.94 79 PRO A N 1
ATOM 649 C CA . PRO A 1 79 ? -11.656 13.828 21.016 1 86.94 79 PRO A CA 1
ATOM 650 C C . PRO A 1 79 ? -12.633 14.703 20.234 1 86.94 79 PRO A C 1
ATOM 652 O O . PRO A 1 79 ? -13.711 14.25 19.859 1 86.94 79 PRO A O 1
ATOM 655 N N . GLU A 1 80 ? -12.25 15.859 19.938 1 88.25 80 GLU A N 1
ATOM 656 C CA . GLU A 1 80 ? -13.117 16.828 19.266 1 88.25 80 GLU A CA 1
ATOM 657 C C . GLU A 1 80 ? -13.359 16.453 17.812 1 88.25 80 GLU A C 1
ATOM 659 O O . GLU A 1 80 ? -14.281 16.969 17.172 1 88.25 80 GLU A O 1
ATOM 664 N N . LEU A 1 81 ? -12.539 15.594 17.359 1 89.06 81 LEU A N 1
ATOM 665 C CA . LEU A 1 81 ? -12.703 15.133 15.984 1 89.06 81 LEU A CA 1
ATOM 666 C C . LEU A 1 81 ? -14.055 14.445 15.805 1 89.06 81 LEU A C 1
ATOM 668 O O . LEU A 1 81 ? -14.609 14.438 14.703 1 89.06 81 LEU A O 1
ATOM 672 N N . MET A 1 82 ? -14.578 13.938 16.828 1 89.81 82 MET A N 1
ATOM 673 C CA . MET A 1 82 ? -15.844 13.211 16.75 1 89.81 82 MET A CA 1
ATOM 674 C C . MET A 1 82 ? -17 14.148 16.422 1 89.81 82 MET A C 1
ATOM 676 O O . MET A 1 82 ? -18.094 13.703 16.062 1 89.81 82 MET A O 1
ATOM 680 N N . LYS A 1 83 ? -16.734 15.453 16.5 1 92.06 83 LYS A N 1
ATOM 681 C CA . LYS A 1 83 ? -17.766 16.438 16.203 1 92.06 83 LYS A CA 1
ATOM 682 C C . LYS A 1 83 ? -17.688 16.891 14.75 1 92.06 83 LYS A C 1
ATOM 684 O O . LYS A 1 83 ? -18.562 17.641 14.289 1 92.06 83 LYS A O 1
ATOM 689 N N . GLN A 1 84 ? -16.703 16.375 14.109 1 92.62 84 GLN A N 1
ATOM 690 C CA . GLN A 1 84 ? -16.484 16.844 12.742 1 92.62 84 GLN A CA 1
ATOM 691 C C . GLN A 1 84 ? -17.047 15.867 11.727 1 92.62 84 GLN A C 1
ATOM 693 O O . GLN A 1 84 ? -16.828 14.656 11.828 1 92.62 84 GLN A O 1
ATOM 698 N N . GLY A 1 85 ? -17.75 16.328 10.719 1 94.06 85 GLY A N 1
ATOM 699 C CA . GLY A 1 85 ? -18.344 15.492 9.68 1 94.06 85 GLY A CA 1
ATOM 700 C C . GLY A 1 85 ? -17.312 14.711 8.883 1 94.06 85 GLY A C 1
ATOM 701 O O . GLY A 1 85 ? -17.531 13.531 8.578 1 94.06 85 GLY A O 1
ATOM 702 N N . TYR A 1 86 ? -16.25 15.391 8.516 1 95.94 86 TYR A N 1
ATOM 703 C CA . TYR A 1 86 ? -15.227 14.703 7.734 1 95.94 86 TYR A CA 1
ATOM 704 C C . TYR A 1 86 ? -14.656 13.516 8.5 1 95.94 86 TYR A C 1
ATOM 706 O O . TYR A 1 86 ? -14.281 12.5 7.906 1 95.94 86 TYR A O 1
ATOM 714 N N . PHE A 1 87 ? -14.586 13.641 9.766 1 96.31 87 PHE A N 1
ATOM 715 C CA . PHE A 1 87 ? -14.055 12.547 10.578 1 96.31 87 PHE A CA 1
ATOM 716 C C . PHE A 1 87 ? -15.031 11.383 10.609 1 96.31 87 PHE A C 1
ATOM 718 O O . PHE A 1 87 ? -14.625 10.219 10.586 1 96.31 87 PHE A O 1
ATOM 725 N N . HIS A 1 88 ? -16.312 11.625 10.656 1 96.75 88 HIS A N 1
ATOM 726 C CA . HIS A 1 88 ? -17.312 10.562 10.562 1 96.75 88 HIS A CA 1
ATOM 727 C C . HIS A 1 88 ? -17.234 9.836 9.234 1 96.75 88 HIS A C 1
ATOM 729 O O . HIS A 1 88 ? -17.406 8.617 9.172 1 96.75 88 HIS A O 1
ATOM 735 N N . MET A 1 89 ? -17.016 10.594 8.242 1 97.25 89 MET A N 1
ATOM 736 C CA . MET A 1 89 ? -16.828 9.984 6.926 1 97.25 89 MET A CA 1
ATOM 737 C C . MET A 1 89 ? -15.648 9.016 6.934 1 97.25 89 MET A C 1
ATOM 739 O O . MET A 1 89 ? -15.758 7.895 6.441 1 97.25 89 MET A O 1
ATOM 743 N N . LYS A 1 90 ? -14.602 9.5 7.516 1 97.69 90 LYS A N 1
ATOM 744 C CA . LYS A 1 90 ? -13.43 8.633 7.617 1 97.69 90 LYS A CA 1
ATOM 745 C C . LYS A 1 90 ? -13.734 7.383 8.43 1 97.69 90 LYS A C 1
ATOM 747 O O . LYS A 1 90 ? -13.367 6.273 8.039 1 97.69 90 LYS A O 1
ATOM 752 N N . LEU A 1 91 ? -14.406 7.52 9.5 1 97.19 91 LEU A N 1
ATOM 753 C CA . LEU A 1 91 ? -14.711 6.387 10.359 1 97.19 91 LEU A CA 1
ATOM 754 C C . LEU A 1 91 ? -15.617 5.387 9.641 1 97.19 91 LEU A C 1
ATOM 756 O O . LEU A 1 91 ? -15.438 4.176 9.781 1 97.19 91 LEU A O 1
ATOM 760 N N . LEU A 1 92 ? -16.562 5.844 8.922 1 98.19 92 LEU A N 1
ATOM 761 C CA . LEU A 1 92 ? -17.422 4.961 8.133 1 98.19 92 LEU A CA 1
ATOM 762 C C . LEU A 1 92 ? -16.594 4.16 7.129 1 98.19 92 LEU A C 1
ATOM 764 O O . LEU A 1 92 ? -16.797 2.955 6.973 1 98.19 92 LEU A O 1
ATOM 768 N N . CYS A 1 93 ? -15.672 4.855 6.492 1 98.69 93 CYS A N 1
ATOM 769 C CA . CYS A 1 93 ? -14.797 4.188 5.535 1 98.69 93 CYS A CA 1
ATOM 770 C C . CYS A 1 93 ? -13.969 3.104 6.219 1 98.69 93 CYS A C 1
ATOM 772 O O . CYS A 1 93 ? -13.789 2.016 5.668 1 98.69 93 CYS A O 1
ATOM 774 N N . VAL A 1 94 ? -13.492 3.387 7.438 1 98.44 94 VAL A N 1
ATOM 775 C CA . VAL A 1 94 ? -12.695 2.422 8.188 1 98.44 94 VAL A CA 1
ATOM 776 C C . VAL A 1 94 ? -13.547 1.192 8.508 1 98.44 94 VAL A C 1
ATOM 778 O O . VAL A 1 94 ? -13.07 0.058 8.398 1 98.44 94 VAL A O 1
ATOM 781 N N . VAL A 1 95 ? -14.781 1.382 8.883 1 98.56 95 VAL A N 1
ATOM 782 C CA . VAL A 1 95 ? -15.688 0.273 9.172 1 98.56 95 VAL A CA 1
ATOM 783 C C . VAL A 1 95 ? -15.875 -0.581 7.922 1 98.56 95 VAL A C 1
ATOM 785 O O . VAL A 1 95 ? -15.812 -1.811 7.988 1 98.56 95 VAL A O 1
ATOM 788 N N . ILE A 1 96 ? -16.031 0.044 6.766 1 98.81 96 ILE A N 1
ATOM 789 C CA . ILE A 1 96 ? -16.203 -0.675 5.508 1 98.81 96 ILE A CA 1
ATOM 790 C C . ILE A 1 96 ? -14.938 -1.455 5.18 1 98.81 96 ILE A C 1
ATOM 792 O O . ILE A 1 96 ? -15.008 -2.6 4.723 1 98.81 96 ILE A O 1
ATOM 796 N N . LEU A 1 97 ? -13.789 -0.864 5.453 1 98.88 97 LEU A N 1
ATOM 797 C CA . LEU A 1 97 ? -12.523 -1.547 5.191 1 98.88 97 LEU A CA 1
ATOM 798 C C . LEU A 1 97 ? -12.383 -2.775 6.082 1 98.88 97 LEU A C 1
ATOM 800 O O . LEU A 1 97 ? -11.844 -3.799 5.652 1 98.88 97 LEU A O 1
ATOM 804 N N . VAL A 1 98 ? -12.828 -2.658 7.332 1 98.88 98 VAL A N 1
ATOM 805 C CA . VAL A 1 98 ? -12.758 -3.793 8.25 1 98.88 98 VAL A CA 1
ATOM 806 C C . VAL A 1 98 ? -13.664 -4.918 7.75 1 98.88 98 VAL A C 1
ATOM 808 O O . VAL A 1 98 ? -13.258 -6.082 7.719 1 98.88 98 VAL A O 1
ATOM 811 N N . ILE A 1 99 ? -14.859 -4.578 7.34 1 98.88 99 ILE A N 1
ATOM 812 C CA . ILE A 1 99 ? -15.773 -5.562 6.777 1 98.88 99 ILE A CA 1
ATOM 813 C C . ILE A 1 99 ? -15.156 -6.195 5.531 1 98.88 99 ILE A C 1
ATOM 815 O O . ILE A 1 99 ? -15.203 -7.414 5.355 1 98.88 99 ILE A O 1
ATOM 819 N N . TYR A 1 10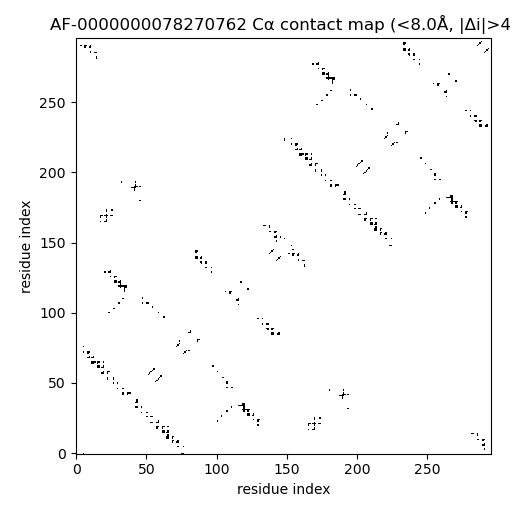0 ? -14.594 -5.379 4.73 1 98.88 100 TYR A N 1
ATOM 820 C CA . TYR A 1 100 ? -13.914 -5.84 3.525 1 98.88 100 TYR A CA 1
ATOM 821 C C . TYR A 1 100 ? -12.773 -6.789 3.873 1 98.88 100 TYR A C 1
ATOM 823 O O . TYR A 1 100 ? -12.617 -7.836 3.238 1 98.88 100 TYR A O 1
ATOM 831 N N . HIS A 1 101 ? -11.992 -6.441 4.867 1 98.88 101 HIS A N 1
ATOM 832 C CA . HIS A 1 101 ? -10.891 -7.273 5.34 1 98.88 101 HIS A CA 1
ATOM 833 C C . HIS A 1 101 ? -11.375 -8.672 5.703 1 98.88 101 HIS A C 1
ATOM 835 O O . HIS A 1 101 ? -10.805 -9.672 5.254 1 98.88 101 HIS A O 1
ATOM 841 N N . PHE A 1 102 ? -12.414 -8.75 6.406 1 98.88 102 PHE A N 1
ATOM 842 C CA . PHE A 1 102 ? -12.922 -10.047 6.84 1 98.88 102 PHE A CA 1
ATOM 843 C C . PHE A 1 102 ? -13.57 -10.789 5.68 1 98.88 102 PHE A C 1
ATOM 845 O O . PHE A 1 102 ? -13.516 -12.023 5.617 1 98.88 102 PHE A O 1
ATOM 852 N N . SER A 1 103 ? -14.18 -10.078 4.766 1 98.81 103 SER A N 1
ATOM 853 C CA . SER A 1 103 ? -14.719 -10.727 3.576 1 98.81 103 SER A CA 1
ATOM 854 C C . SER A 1 103 ? -13.617 -11.367 2.748 1 98.81 103 SER A C 1
ATOM 856 O O . SER A 1 103 ? -13.828 -12.422 2.135 1 98.81 103 SER A O 1
ATOM 858 N N . LEU A 1 104 ? -12.461 -10.766 2.684 1 98.88 104 LEU A N 1
ATOM 859 C CA . LEU A 1 104 ? -11.328 -11.375 1.988 1 98.88 104 LEU A CA 1
ATOM 860 C C . LEU A 1 104 ? -10.914 -12.68 2.662 1 98.88 104 LEU A C 1
ATOM 862 O O . LEU A 1 104 ? -10.555 -13.648 1.986 1 98.88 104 LEU A O 1
ATOM 866 N N . GLY A 1 105 ? -10.93 -12.617 4.016 1 98.81 105 GLY A N 1
ATOM 867 C CA . GLY A 1 105 ? -10.672 -13.859 4.73 1 98.81 105 GLY A CA 1
ATOM 868 C C . GLY A 1 105 ? -11.648 -14.969 4.371 1 98.81 105 GLY A C 1
ATOM 869 O O . GLY A 1 105 ? -11.258 -16.125 4.234 1 98.81 105 GLY A O 1
ATOM 870 N N . TYR A 1 106 ? -12.844 -14.539 4.195 1 98.81 106 TYR A N 1
ATOM 871 C CA . TYR A 1 106 ? -13.891 -15.477 3.814 1 98.81 106 TYR A CA 1
ATOM 872 C C . TYR A 1 106 ? -13.602 -16.094 2.451 1 98.81 106 TYR A C 1
ATOM 874 O O . TYR A 1 106 ? -13.656 -17.312 2.291 1 98.81 106 TYR A O 1
ATOM 882 N N . PHE A 1 107 ? -13.289 -15.344 1.447 1 98.88 107 PHE A N 1
ATOM 883 C CA . PHE A 1 107 ? -12.992 -15.844 0.109 1 98.88 107 PHE A CA 1
ATOM 884 C C . PHE A 1 107 ? -11.703 -16.641 0.106 1 98.88 107 PHE A C 1
ATOM 886 O O . PHE A 1 107 ? -11.594 -17.641 -0.604 1 98.88 107 PHE A O 1
ATOM 893 N N . MET A 1 108 ? -10.727 -16.188 0.87 1 98.81 108 MET A N 1
ATOM 894 C CA . MET A 1 108 ? -9.461 -16.906 0.981 1 98.81 108 MET A CA 1
ATOM 895 C C . MET A 1 108 ? -9.703 -18.344 1.45 1 98.81 108 MET A C 1
ATOM 897 O O . MET A 1 108 ? -9.117 -19.281 0.914 1 98.81 108 MET A O 1
ATOM 901 N N . LYS A 1 109 ? -10.531 -18.484 2.451 1 98.75 109 LYS A N 1
ATOM 902 C CA . LYS A 1 109 ? -10.867 -19.812 2.951 1 98.75 109 LYS A CA 1
ATOM 903 C C . LYS A 1 109 ? -11.57 -20.641 1.882 1 98.75 109 LYS A C 1
ATOM 905 O O . LYS A 1 109 ? -11.305 -21.828 1.736 1 98.75 109 LYS A O 1
ATOM 910 N N . GLN A 1 110 ? -12.477 -20.031 1.188 1 98.75 110 GLN A N 1
ATOM 911 C CA . GLN A 1 110 ? -13.164 -20.734 0.109 1 98.75 110 GLN A CA 1
ATOM 912 C C . GLN A 1 110 ? -12.172 -21.234 -0.938 1 98.75 110 GLN A C 1
ATOM 914 O O . GLN A 1 110 ? -12.297 -22.359 -1.435 1 98.75 110 GLN A O 1
ATOM 919 N N . PHE A 1 111 ? -11.242 -20.406 -1.307 1 98.75 111 PHE A N 1
ATOM 920 C CA . PHE A 1 111 ? -10.219 -20.812 -2.264 1 98.75 111 PHE A CA 1
ATOM 921 C C . PHE A 1 111 ? -9.383 -21.953 -1.712 1 98.75 111 PHE A C 1
ATOM 923 O O . PHE A 1 111 ? -9.078 -22.906 -2.432 1 98.75 111 PHE A O 1
ATOM 930 N N . LYS A 1 112 ? -9.023 -21.828 -0.451 1 98.31 112 LYS A N 1
ATOM 931 C CA . LYS A 1 112 ? -8.227 -22.859 0.207 1 98.31 112 LYS A CA 1
ATOM 932 C C . LYS A 1 112 ? -8.922 -24.219 0.157 1 98.31 112 LYS A C 1
ATOM 934 O O . LYS A 1 112 ? -8.273 -25.25 -0.028 1 98.31 112 LYS A O 1
ATOM 939 N N . GLU A 1 113 ? -10.195 -24.188 0.224 1 97.94 113 GLU A N 1
ATOM 940 C CA . GLU A 1 113 ? -10.984 -25.422 0.282 1 97.94 113 GLU A CA 1
ATOM 941 C C . GLU A 1 113 ? -11.531 -25.781 -1.093 1 97.94 113 GLU A C 1
ATOM 943 O O . GLU A 1 113 ? -12.367 -26.688 -1.212 1 97.94 113 GLU A O 1
ATOM 948 N N . ASN A 1 114 ? -11.188 -25.109 -2.061 1 97.31 114 ASN A N 1
ATOM 949 C CA . ASN A 1 114 ? -11.586 -25.359 -3.441 1 97.31 114 ASN A CA 1
ATOM 950 C C . ASN A 1 114 ? -13.094 -25.25 -3.619 1 97.31 114 ASN A C 1
ATOM 952 O O . ASN A 1 114 ? -13.703 -26.047 -4.34 1 97.31 114 ASN A O 1
ATOM 956 N N . ARG A 1 115 ? -13.68 -24.234 -3.014 1 97.31 115 ARG A N 1
ATOM 957 C CA . ARG A 1 115 ? -15.133 -24.094 -3.062 1 97.31 115 ARG A CA 1
ATOM 958 C C . ARG A 1 115 ? -15.531 -22.75 -3.646 1 97.31 115 ARG A C 1
ATOM 960 O O . ARG A 1 115 ? -16.719 -22.484 -3.857 1 97.31 115 ARG A O 1
ATOM 967 N N . CYS A 1 116 ? -14.555 -21.922 -3.895 1 97.94 116 CYS A N 1
ATOM 968 C CA . CYS A 1 116 ? -14.883 -20.594 -4.41 1 97.94 116 CYS A CA 1
ATOM 969 C C . CYS A 1 116 ? -15.391 -20.688 -5.844 1 97.94 116 CYS A C 1
ATOM 971 O O . CYS A 1 116 ? -14.758 -21.312 -6.695 1 97.94 116 CYS A O 1
ATOM 973 N N . THR A 1 117 ? -16.484 -19.984 -6.113 1 97.5 117 THR A N 1
ATOM 974 C CA . THR A 1 117 ? -17.094 -20.078 -7.438 1 97.5 117 THR A CA 1
ATOM 975 C C . THR A 1 117 ? -17.094 -18.719 -8.125 1 97.5 117 THR A C 1
ATOM 977 O O . THR A 1 117 ? -17.578 -18.578 -9.242 1 97.5 117 THR A O 1
ATOM 980 N N . LYS A 1 118 ? -16.594 -17.688 -7.477 1 98.31 118 LYS A N 1
ATOM 981 C CA . LYS A 1 118 ? -16.578 -16.359 -8.062 1 98.31 118 LYS A CA 1
ATOM 982 C C . LYS A 1 118 ? -15.586 -16.281 -9.219 1 98.31 118 LYS A C 1
ATOM 984 O O . LYS A 1 118 ? -14.562 -16.969 -9.203 1 98.31 118 LYS A O 1
ATOM 989 N N . SER A 1 119 ? -15.859 -15.422 -10.172 1 98.25 119 SER A N 1
ATOM 990 C CA . SER A 1 119 ? -15.047 -15.297 -11.383 1 98.25 119 SER A CA 1
ATOM 991 C C . SER A 1 119 ? -13.93 -14.281 -11.195 1 98.25 119 SER A C 1
ATOM 993 O O . SER A 1 119 ? -13.938 -13.508 -10.227 1 98.25 119 SER A O 1
ATOM 995 N N . GLY A 1 120 ? -12.945 -14.289 -12.125 1 98.38 120 GLY A N 1
ATOM 996 C CA . GLY A 1 120 ? -11.922 -13.258 -12.164 1 98.38 120 GLY A CA 1
ATOM 997 C C . GLY A 1 120 ? -12.492 -11.859 -12.305 1 98.38 120 GLY A C 1
ATOM 998 O O . GLY A 1 120 ? -12.023 -10.922 -11.648 1 98.38 120 GLY A O 1
ATOM 999 N N . LYS A 1 121 ? -13.523 -11.766 -13.117 1 98.44 121 LYS A N 1
ATOM 1000 C CA . LYS A 1 121 ? -14.18 -10.477 -13.32 1 98.44 121 LYS A CA 1
ATOM 1001 C C . LYS A 1 121 ? -14.758 -9.938 -12.023 1 98.44 121 LYS A C 1
ATOM 1003 O O . LYS A 1 121 ? -14.641 -8.742 -11.727 1 98.44 121 LYS A O 1
ATOM 1008 N N . PHE A 1 122 ? -15.406 -10.797 -11.281 1 98.69 122 PHE A N 1
ATOM 1009 C CA . PHE A 1 122 ? -15.953 -10.414 -9.984 1 98.69 122 PHE A CA 1
ATOM 1010 C C . PHE A 1 122 ? -14.867 -9.82 -9.094 1 98.69 122 PHE A C 1
ATOM 1012 O O . PHE A 1 122 ? -15.039 -8.742 -8.531 1 98.69 122 PHE A O 1
ATOM 1019 N N . PHE A 1 123 ? -13.742 -10.453 -8.984 1 98.75 123 PHE A N 1
ATOM 1020 C CA . PHE A 1 123 ? -12.695 -10.016 -8.062 1 98.75 123 PHE A CA 1
ATOM 1021 C C . PHE A 1 123 ? -12 -8.766 -8.594 1 98.75 123 PHE A C 1
ATOM 1023 O O . PHE A 1 123 ? -11.516 -7.941 -7.809 1 98.75 123 PHE A O 1
ATOM 1030 N N . ARG A 1 124 ? -11.977 -8.586 -9.914 1 98.06 124 ARG A N 1
ATOM 1031 C CA . ARG A 1 124 ? -11.438 -7.34 -10.453 1 98.06 124 ARG A CA 1
ATOM 1032 C C . ARG A 1 124 ? -12.273 -6.145 -10.016 1 98.06 124 ARG A C 1
ATOM 1034 O O . ARG A 1 124 ? -11.734 -5.094 -9.664 1 98.06 124 ARG A O 1
ATOM 1041 N N . ILE A 1 125 ? -13.562 -6.273 -10.062 1 98.44 125 ILE A N 1
ATOM 1042 C CA . ILE A 1 125 ? -14.461 -5.227 -9.594 1 98.44 125 ILE A CA 1
ATOM 1043 C C . ILE A 1 125 ? -14.328 -5.07 -8.086 1 98.44 125 ILE A C 1
ATOM 1045 O O . ILE A 1 125 ? -14.25 -3.951 -7.574 1 98.44 125 ILE A O 1
ATOM 1049 N N . TYR A 1 126 ? -14.273 -6.188 -7.398 1 98.56 126 TYR A N 1
ATOM 1050 C CA . TYR A 1 126 ? -14.148 -6.223 -5.945 1 98.56 126 TYR A CA 1
ATOM 1051 C C . TYR A 1 126 ? -12.883 -5.516 -5.484 1 98.56 126 TYR A C 1
ATOM 1053 O O . TYR A 1 126 ? -12.875 -4.863 -4.438 1 98.56 126 TYR A O 1
ATOM 1061 N N . ASN A 1 127 ? -11.859 -5.57 -6.258 1 97.88 127 ASN A N 1
ATOM 1062 C CA . ASN A 1 127 ? -10.562 -4.988 -5.957 1 97.88 127 ASN A CA 1
ATOM 1063 C C . ASN A 1 127 ? -10.602 -3.465 -5.996 1 97.88 127 ASN A C 1
ATOM 1065 O O . ASN A 1 127 ? -9.703 -2.799 -5.488 1 97.88 127 ASN A O 1
ATOM 1069 N N . GLU A 1 128 ? -11.648 -2.867 -6.527 1 98.25 128 GLU A N 1
ATOM 1070 C CA . GLU A 1 128 ? -11.766 -1.414 -6.617 1 98.25 128 GLU A CA 1
ATOM 1071 C C . GLU A 1 128 ? -12.289 -0.821 -5.312 1 98.25 128 GLU A C 1
ATOM 1073 O O . GLU A 1 128 ? -12.203 0.39 -5.098 1 98.25 128 GLU A O 1
ATOM 1078 N N . ILE A 1 129 ? -12.773 -1.597 -4.473 1 98.38 129 ILE A N 1
ATOM 1079 C CA . ILE A 1 129 ? -13.398 -1.121 -3.242 1 98.38 129 ILE A CA 1
ATOM 1080 C C . ILE A 1 129 ? -12.359 -0.399 -2.387 1 98.38 129 ILE A C 1
ATOM 1082 O O . ILE A 1 129 ? -12.555 0.757 -2.006 1 98.38 129 ILE A O 1
ATOM 1086 N N . PRO A 1 130 ? -11.234 -1.052 -2.107 1 98.44 130 PRO A N 1
ATOM 1087 C CA . PRO A 1 130 ? -10.258 -0.322 -1.286 1 98.44 130 PRO A CA 1
ATOM 1088 C C . PRO A 1 130 ? -9.727 0.928 -1.979 1 98.44 130 PRO A C 1
ATOM 1090 O O . PRO A 1 130 ? -9.398 1.915 -1.314 1 98.44 130 PRO A O 1
ATOM 1093 N N . THR A 1 131 ? -9.617 0.881 -3.291 1 98.12 131 THR A N 1
ATOM 1094 C CA . THR A 1 131 ? -9.156 2.045 -4.043 1 98.12 131 THR A CA 1
ATOM 1095 C C . THR A 1 131 ? -10.109 3.223 -3.846 1 98.12 131 THR A C 1
ATOM 1097 O O . THR A 1 131 ? -9.68 4.328 -3.514 1 98.12 131 THR A O 1
ATOM 1100 N N . ILE A 1 132 ? -11.352 2.951 -4.016 1 98.62 132 ILE A N 1
ATOM 1101 C CA . ILE A 1 132 ? -12.367 3.982 -3.865 1 98.62 132 ILE A CA 1
ATOM 1102 C C . ILE A 1 132 ? -12.352 4.52 -2.436 1 98.62 132 ILE A C 1
ATOM 1104 O O . ILE A 1 132 ? -12.375 5.734 -2.221 1 98.62 132 ILE A O 1
ATOM 1108 N N . ILE A 1 133 ? -12.289 3.686 -1.499 1 98.75 133 ILE A N 1
ATOM 1109 C CA . ILE A 1 133 ? -12.312 4.062 -0.091 1 98.75 133 ILE A CA 1
ATOM 1110 C C . ILE A 1 133 ? -11.078 4.895 0.246 1 98.75 133 ILE A C 1
ATOM 1112 O O . ILE A 1 133 ? -11.164 5.867 1 1 98.75 133 ILE A O 1
ATOM 1116 N N . MET A 1 134 ? -9.875 4.5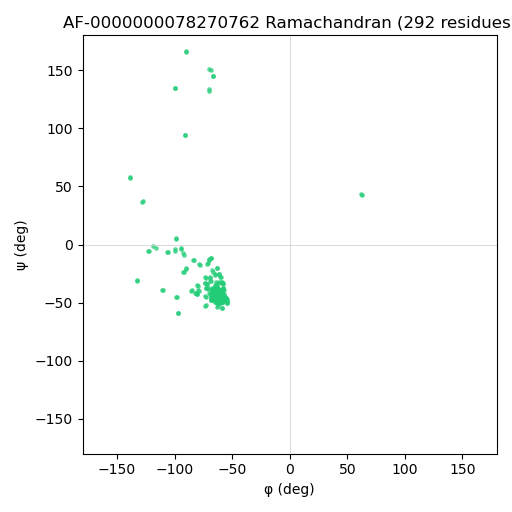27 -0.277 1 98.56 134 MET A N 1
ATOM 1117 C CA . MET A 1 134 ? -8.648 5.305 -0.08 1 98.56 134 MET A CA 1
ATOM 1118 C C . MET A 1 134 ? -8.844 6.746 -0.537 1 98.56 134 MET A C 1
ATOM 1120 O O . MET A 1 134 ? -8.484 7.68 0.181 1 98.56 134 MET A O 1
ATOM 1124 N N . PHE A 1 135 ? -9.453 6.902 -1.733 1 98.69 135 PHE A N 1
ATOM 1125 C CA . PHE A 1 135 ? -9.68 8.242 -2.262 1 98.69 135 PHE A CA 1
ATOM 1126 C C . PHE A 1 135 ? -10.602 9.039 -1.343 1 98.69 135 PHE A C 1
ATOM 1128 O O . PHE A 1 135 ? -10.375 10.227 -1.109 1 98.69 135 PHE A O 1
ATOM 1135 N N . VAL A 1 136 ? -11.602 8.406 -0.819 1 98.75 136 VAL A N 1
ATOM 1136 C CA . VAL A 1 136 ? -12.578 9.078 0.034 1 98.75 136 VAL A CA 1
ATOM 1137 C C . VAL A 1 136 ? -11.938 9.453 1.364 1 98.75 136 VAL A C 1
ATOM 1139 O O . VAL A 1 136 ? -12.141 10.562 1.868 1 98.75 136 VAL A O 1
ATOM 1142 N N . ILE A 1 137 ? -11.148 8.555 1.924 1 98.75 137 ILE A N 1
ATOM 1143 C CA . ILE A 1 137 ? -10.484 8.836 3.191 1 98.75 137 ILE A CA 1
ATOM 1144 C C . ILE A 1 137 ? -9.523 10.016 3.023 1 98.75 137 ILE A C 1
ATOM 1146 O O . ILE A 1 137 ? -9.508 10.922 3.854 1 98.75 137 ILE A O 1
ATOM 1150 N N . LEU A 1 138 ? -8.75 9.984 1.94 1 98.69 138 LEU A N 1
ATOM 1151 C CA . LEU A 1 138 ? -7.805 11.07 1.691 1 98.69 138 LEU A CA 1
ATOM 1152 C C . LEU A 1 138 ? -8.531 12.391 1.461 1 98.69 138 LEU A C 1
ATOM 1154 O O . LEU A 1 138 ? -8.07 13.445 1.904 1 98.69 138 LEU A O 1
ATOM 1158 N N . TYR A 1 139 ? -9.656 12.281 0.731 1 98.69 139 TYR A N 1
ATOM 1159 C CA . TYR A 1 139 ? -10.469 13.477 0.551 1 98.69 139 TYR A CA 1
ATOM 1160 C C . TYR A 1 139 ? -10.93 14.031 1.895 1 98.69 139 TYR A C 1
ATOM 1162 O O . TYR A 1 139 ? -10.789 15.227 2.16 1 98.69 139 TYR A O 1
ATOM 1170 N N . ALA A 1 140 ? -11.461 13.234 2.764 1 98.06 140 ALA A N 1
ATOM 1171 C CA . ALA A 1 140 ? -11.969 13.641 4.07 1 98.06 140 ALA A CA 1
ATOM 1172 C C . ALA A 1 140 ? -10.867 14.25 4.926 1 98.06 140 ALA A C 1
ATOM 1174 O O . ALA A 1 140 ? -11.047 15.312 5.523 1 98.06 140 ALA A O 1
ATOM 1175 N N . MET A 1 141 ? -9.688 13.625 4.883 1 97.25 141 MET A N 1
ATOM 1176 C CA . MET A 1 141 ? -8.656 13.953 5.867 1 97.25 141 MET A CA 1
ATOM 1177 C C . MET A 1 141 ? -7.762 15.078 5.359 1 97.25 141 MET A C 1
ATOM 1179 O O . MET A 1 141 ? -7.133 15.781 6.148 1 97.25 141 MET A O 1
ATOM 1183 N N . LEU A 1 142 ? -7.75 15.289 4.027 1 97.62 142 LEU A N 1
ATOM 1184 C CA . LEU A 1 142 ? -6.812 16.281 3.494 1 97.62 142 LEU A CA 1
ATOM 1185 C C . LEU A 1 142 ? -7.551 17.5 2.969 1 97.62 142 LEU A C 1
ATOM 1187 O O . LEU A 1 142 ? -7.086 18.625 3.133 1 97.62 142 LEU A O 1
ATOM 1191 N N . VAL A 1 143 ? -8.68 17.234 2.33 1 97.62 143 VAL A N 1
ATOM 1192 C CA . VAL A 1 143 ? -9.359 18.344 1.672 1 97.62 143 VAL A CA 1
ATOM 1193 C C . VAL A 1 143 ? -10.461 18.891 2.58 1 97.62 143 VAL A C 1
ATOM 1195 O O . VAL A 1 143 ? -10.375 20.016 3.064 1 97.62 143 VAL A O 1
ATOM 1198 N N . LYS A 1 144 ? -11.383 18.062 2.941 1 97.06 144 LYS A N 1
ATOM 1199 C CA . LYS A 1 144 ? -12.516 18.516 3.742 1 97.06 144 LYS A CA 1
ATOM 1200 C C . LYS A 1 144 ? -12.055 19.016 5.113 1 97.06 144 LYS A C 1
ATOM 1202 O O . LYS A 1 144 ? -12.508 20.062 5.586 1 97.06 144 LYS A O 1
ATOM 1207 N N . ALA A 1 145 ? -11.164 18.328 5.715 1 95.94 145 ALA A N 1
ATOM 1208 C CA . ALA A 1 145 ? -10.672 18.672 7.051 1 95.94 145 ALA A CA 1
ATOM 1209 C C . ALA A 1 145 ? -10.055 20.062 7.062 1 95.94 145 ALA A C 1
ATOM 1211 O O . ALA A 1 145 ? -10.094 20.75 8.086 1 95.94 145 ALA A O 1
ATOM 1212 N N . ASN A 1 146 ? -9.523 20.453 5.855 1 95.94 146 ASN A N 1
ATOM 1213 C CA . ASN A 1 146 ? -8.812 21.719 5.812 1 95.94 146 ASN A CA 1
ATOM 1214 C C . ASN A 1 146 ? -9.688 22.828 5.242 1 95.94 146 ASN A C 1
ATOM 1216 O O . ASN A 1 146 ? -9.273 23.984 5.191 1 95.94 146 ASN A O 1
ATOM 1220 N N . LEU A 1 147 ? -10.836 22.5 4.828 1 93.06 147 LEU A N 1
ATOM 1221 C CA . LEU A 1 147 ? -11.727 23.5 4.262 1 93.06 147 LEU A CA 1
ATOM 1222 C C . LEU A 1 147 ? -12.867 23.828 5.219 1 93.06 147 LEU A C 1
ATOM 1224 O O . LEU A 1 147 ? -13.664 24.719 4.957 1 93.06 147 LEU A O 1
ATOM 1228 N N . VAL A 1 148 ? -12.953 23.109 6.293 1 85.88 148 VAL A N 1
ATOM 1229 C CA . VAL A 1 148 ? -13.961 23.406 7.312 1 85.88 148 VAL A CA 1
ATOM 1230 C C . VAL A 1 148 ? -13.273 23.969 8.555 1 85.88 148 VAL A C 1
ATOM 1232 O O . VAL A 1 148 ? -12.117 23.656 8.836 1 85.88 148 VAL A O 1
ATOM 1235 N N . MET B 1 1 ? 0.241 29.328 -5.805 1 90.06 1 MET B N 1
ATOM 1236 C CA . MET B 1 1 ? -0.795 28.312 -5.969 1 90.06 1 MET B CA 1
ATOM 1237 C C . MET B 1 1 ? -1.924 28.516 -4.965 1 90.06 1 MET B C 1
ATOM 1239 O O . MET B 1 1 ? -1.673 28.812 -3.797 1 90.06 1 MET B O 1
ATOM 1243 N N . GLU B 1 2 ? -3.068 28.359 -5.527 1 93.94 2 GLU B N 1
ATOM 1244 C CA . GLU B 1 2 ? -4.223 28.516 -4.648 1 93.94 2 GLU B CA 1
ATOM 1245 C C . GLU B 1 2 ? -4.277 27.391 -3.604 1 93.94 2 GLU B C 1
ATOM 1247 O O . GLU B 1 2 ? -3.936 26.25 -3.896 1 93.94 2 GLU B O 1
ATOM 1252 N N . PHE B 1 3 ? -4.75 27.844 -2.465 1 94.94 3 PHE B N 1
ATOM 1253 C CA . PHE B 1 3 ? -4.781 26.938 -1.328 1 94.94 3 PHE B CA 1
ATOM 1254 C C . PHE B 1 3 ? -5.586 25.688 -1.661 1 94.94 3 PHE B C 1
ATOM 1256 O O . PHE B 1 3 ? -5.152 24.562 -1.38 1 94.94 3 PHE B O 1
ATOM 1263 N N . GLN B 1 4 ? -6.715 25.797 -2.307 1 95.88 4 GLN B N 1
ATOM 1264 C CA . GLN B 1 4 ? -7.559 24.672 -2.672 1 95.88 4 GLN B CA 1
ATOM 1265 C C . GLN B 1 4 ? -6.848 23.75 -3.666 1 95.88 4 GLN B C 1
ATOM 1267 O O . GLN B 1 4 ? -6.945 22.531 -3.57 1 95.88 4 GLN B O 1
ATOM 1272 N N . THR B 1 5 ? -6.191 24.375 -4.578 1 96.19 5 THR B N 1
ATOM 1273 C CA . THR B 1 5 ? -5.41 23.609 -5.543 1 96.19 5 THR B CA 1
ATOM 1274 C C . THR B 1 5 ? -4.316 22.812 -4.844 1 96.19 5 THR B C 1
ATOM 1276 O O . THR B 1 5 ? -4.086 21.656 -5.168 1 96.19 5 THR B O 1
ATOM 1279 N N . TYR B 1 6 ? -3.721 23.406 -3.857 1 96.88 6 TYR B N 1
ATOM 1280 C CA . TYR B 1 6 ? -2.693 22.734 -3.066 1 96.88 6 TYR B CA 1
ATOM 1281 C C . TYR B 1 6 ? -3.26 21.5 -2.369 1 96.88 6 TYR B C 1
ATOM 1283 O O . TYR B 1 6 ? -2.645 20.438 -2.387 1 96.88 6 TYR B O 1
ATOM 1291 N N . LEU B 1 7 ? -4.402 21.609 -1.854 1 97.81 7 LEU B N 1
ATOM 1292 C CA . LEU B 1 7 ? -5.016 20.516 -1.124 1 97.81 7 LEU B CA 1
ATOM 1293 C C . LEU B 1 7 ? -5.332 19.344 -2.059 1 97.81 7 LEU B C 1
ATOM 1295 O O . LEU B 1 7 ? -5.109 18.188 -1.713 1 97.81 7 LEU B O 1
ATOM 1299 N N . TRP B 1 8 ? -5.812 19.688 -3.223 1 97.62 8 TRP B N 1
ATOM 1300 C CA . TRP B 1 8 ? -6.176 18.641 -4.18 1 97.62 8 TRP B CA 1
ATOM 1301 C C . TRP B 1 8 ? -4.93 17.969 -4.754 1 97.62 8 TRP B C 1
ATOM 1303 O O . TRP B 1 8 ? -4.941 16.781 -5.051 1 97.62 8 TRP B O 1
ATOM 1313 N N . LEU B 1 9 ? -3.875 18.766 -4.914 1 97.62 9 LEU B N 1
ATOM 1314 C CA . LEU B 1 9 ? -2.615 18.172 -5.359 1 97.62 9 LEU B CA 1
ATOM 1315 C C . LEU B 1 9 ? -2.037 17.25 -4.293 1 97.62 9 LEU B C 1
ATOM 1317 O O . LEU B 1 9 ? -1.512 16.188 -4.605 1 97.62 9 LEU B O 1
ATOM 1321 N N . LYS B 1 10 ? -2.115 17.672 -3.066 1 98.06 10 LYS B N 1
ATOM 1322 C CA . LYS B 1 10 ? -1.683 16.828 -1.953 1 98.06 10 LYS B CA 1
ATOM 1323 C C . LYS B 1 10 ? -2.5 15.539 -1.885 1 98.06 10 LYS B C 1
ATOM 1325 O O . LYS B 1 10 ? -1.955 14.469 -1.633 1 98.06 10 LYS B O 1
ATOM 1330 N N . TRP B 1 11 ? -3.764 15.688 -2.115 1 98.62 11 TRP B N 1
ATOM 1331 C CA . TRP B 1 11 ? -4.672 14.547 -2.168 1 98.62 11 TRP B CA 1
ATOM 1332 C C . TRP B 1 11 ? -4.238 13.555 -3.24 1 98.62 11 TRP B C 1
ATOM 1334 O O . TRP B 1 11 ? -4.105 12.352 -2.973 1 98.62 11 TRP B O 1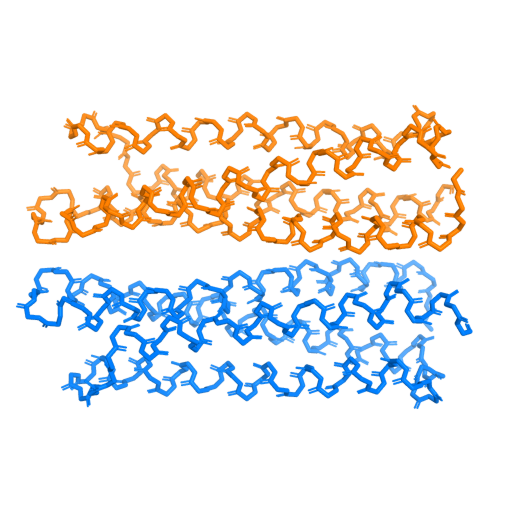
ATOM 1344 N N . LEU B 1 12 ? -3.98 14.07 -4.418 1 98.69 12 LEU B N 1
ATOM 1345 C CA . LEU B 1 12 ? -3.539 13.234 -5.527 1 98.69 12 LEU B CA 1
ATOM 1346 C C . LEU B 1 12 ? -2.186 12.602 -5.227 1 98.69 12 LEU B C 1
ATOM 1348 O O . LEU B 1 12 ? -1.975 11.414 -5.492 1 98.69 12 LEU B O 1
ATOM 1352 N N . HIS B 1 13 ? -1.291 13.383 -4.652 1 98.69 13 HIS B N 1
ATOM 1353 C CA . HIS B 1 13 ? 0.051 12.914 -4.32 1 98.69 13 HIS B CA 1
ATOM 1354 C C . HIS B 1 13 ? 0.006 11.766 -3.326 1 98.69 13 HIS B C 1
ATOM 1356 O O . HIS B 1 13 ? 0.662 10.742 -3.527 1 98.69 13 HIS B O 1
ATOM 1362 N N . TYR B 1 14 ? -0.776 11.883 -2.307 1 98.69 14 TYR B N 1
ATOM 1363 C CA . TYR B 1 14 ? -0.87 10.852 -1.284 1 98.69 14 TYR B CA 1
ATOM 1364 C C . TYR B 1 14 ? -1.486 9.578 -1.852 1 98.69 14 TYR B C 1
ATOM 1366 O O . TYR B 1 14 ? -1.016 8.469 -1.569 1 98.69 14 TYR B O 1
ATOM 1374 N N . ALA B 1 15 ? -2.508 9.727 -2.645 1 98.69 15 ALA B N 1
ATOM 1375 C CA . ALA B 1 15 ? -3.146 8.562 -3.252 1 98.69 15 ALA B CA 1
ATOM 1376 C C . ALA B 1 15 ? -2.172 7.809 -4.152 1 98.69 15 ALA B C 1
ATOM 1378 O O . ALA B 1 15 ? -2.08 6.578 -4.09 1 98.69 15 ALA B O 1
ATOM 1379 N N . ALA B 1 16 ? -1.479 8.57 -4.953 1 98.75 16 ALA B N 1
ATOM 1380 C CA . ALA B 1 16 ? -0.507 7.973 -5.867 1 98.75 16 ALA B CA 1
ATOM 1381 C C . ALA B 1 16 ? 0.632 7.312 -5.094 1 98.75 16 ALA B C 1
ATOM 1383 O O . ALA B 1 16 ? 1.083 6.223 -5.453 1 98.75 16 ALA B O 1
ATOM 1384 N N . PHE B 1 17 ? 1.067 7.961 -4.043 1 98.69 17 PHE B N 1
ATOM 1385 C CA . PHE B 1 17 ? 2.17 7.434 -3.248 1 98.69 17 PHE B CA 1
ATOM 1386 C C . PHE B 1 17 ? 1.776 6.117 -2.582 1 98.69 17 PHE B C 1
ATOM 1388 O O . PHE B 1 17 ? 2.559 5.164 -2.568 1 98.69 17 PHE B O 1
ATOM 1395 N N . ILE B 1 18 ? 0.6 6.004 -2.039 1 98.44 18 ILE B N 1
ATOM 1396 C CA . ILE B 1 18 ? 0.125 4.781 -1.399 1 98.44 18 ILE B CA 1
ATOM 1397 C C . ILE B 1 18 ? 0.047 3.656 -2.43 1 98.44 18 ILE B C 1
ATOM 1399 O O . ILE B 1 18 ? 0.458 2.525 -2.158 1 98.44 18 ILE B O 1
ATOM 1403 N N . SER B 1 19 ? -0.459 3.998 -3.598 1 98.38 19 SER B N 1
ATOM 1404 C CA . SER B 1 19 ? -0.547 3.01 -4.668 1 98.38 19 SER B CA 1
ATOM 1405 C C . SER B 1 19 ? 0.837 2.541 -5.102 1 98.38 19 SER B C 1
ATOM 1407 O O . SER B 1 19 ? 1.051 1.349 -5.332 1 98.38 19 SER B O 1
ATOM 1409 N N . TRP B 1 20 ? 1.726 3.516 -5.211 1 98.69 20 TRP B N 1
ATOM 1410 C CA . TRP B 1 20 ? 3.094 3.174 -5.582 1 98.69 20 TRP B CA 1
ATOM 1411 C C . TRP B 1 20 ? 3.732 2.268 -4.535 1 98.69 20 TRP B C 1
ATOM 1413 O O . TRP B 1 20 ? 4.387 1.28 -4.875 1 98.69 20 TRP B O 1
ATOM 1423 N N . MET B 1 21 ? 3.525 2.574 -3.287 1 98.44 21 MET B N 1
ATOM 1424 C CA . MET B 1 21 ? 4.059 1.758 -2.199 1 98.44 21 MET B CA 1
ATOM 1425 C C . MET B 1 21 ? 3.494 0.342 -2.256 1 98.44 21 MET B C 1
ATOM 1427 O O . MET B 1 21 ? 4.207 -0.625 -1.979 1 98.44 21 MET B O 1
ATOM 1431 N N . ALA B 1 22 ? 2.223 0.263 -2.59 1 97.62 22 ALA B N 1
ATOM 1432 C CA . ALA B 1 22 ? 1.609 -1.058 -2.703 1 97.62 22 ALA B CA 1
ATOM 1433 C C . ALA B 1 22 ? 2.346 -1.918 -3.727 1 97.62 22 ALA B C 1
ATOM 1435 O O . ALA B 1 22 ? 2.646 -3.086 -3.463 1 97.62 22 ALA B O 1
ATOM 1436 N N . MET B 1 23 ? 2.631 -1.292 -4.828 1 98.56 23 MET B N 1
ATOM 1437 C CA . MET B 1 23 ? 3.359 -2.025 -5.859 1 98.56 23 MET B CA 1
ATOM 1438 C C . MET B 1 23 ? 4.77 -2.361 -5.395 1 98.56 23 MET B C 1
ATOM 1440 O O . MET B 1 23 ? 5.25 -3.477 -5.609 1 98.56 23 MET B O 1
ATOM 1444 N N . LEU B 1 24 ? 5.406 -1.521 -4.738 1 98.75 24 LEU B N 1
ATOM 1445 C CA . LEU B 1 24 ? 6.785 -1.696 -4.297 1 98.75 24 LEU B CA 1
ATOM 1446 C C . LEU B 1 24 ? 6.883 -2.768 -3.219 1 98.75 24 LEU B C 1
ATOM 1448 O O . LEU B 1 24 ? 7.91 -3.436 -3.088 1 98.75 24 LEU B O 1
ATOM 1452 N N . PHE B 1 25 ? 5.809 -2.924 -2.475 1 98.25 25 PHE B N 1
ATOM 1453 C CA . PHE B 1 25 ? 5.746 -3.971 -1.462 1 98.25 25 PHE B CA 1
ATOM 1454 C C . PHE B 1 25 ? 5.41 -5.316 -2.094 1 98.25 25 PHE B C 1
ATOM 1456 O O . PHE B 1 25 ? 5.945 -6.352 -1.686 1 98.25 25 PHE B O 1
ATOM 1463 N N . TYR B 1 26 ? 4.598 -5.258 -3.1 1 98.25 26 TYR B N 1
ATOM 1464 C CA . TYR B 1 26 ? 3.955 -6.434 -3.68 1 98.25 26 TYR B CA 1
ATOM 1465 C C . TYR B 1 26 ? 4.902 -7.164 -4.625 1 98.25 26 TYR B C 1
ATOM 1467 O O . TYR B 1 26 ? 5.051 -8.383 -4.543 1 98.25 26 TYR B O 1
ATOM 1475 N N . LEU B 1 27 ? 5.578 -6.492 -5.395 1 98.75 27 LEU B N 1
ATOM 1476 C CA . LEU B 1 27 ? 6.301 -7.09 -6.512 1 98.75 27 LEU B CA 1
ATOM 1477 C C . LEU B 1 27 ? 7.449 -7.965 -6.012 1 98.75 27 LEU B C 1
ATOM 1479 O O . LEU B 1 27 ? 7.598 -9.109 -6.445 1 98.75 27 LEU B O 1
ATOM 1483 N N . PRO B 1 28 ? 8.258 -7.504 -5.102 1 98.62 28 PRO B N 1
ATOM 1484 C CA . PRO B 1 28 ? 9.336 -8.383 -4.637 1 98.62 28 PRO B CA 1
ATOM 1485 C C . PRO B 1 28 ? 8.812 -9.617 -3.908 1 98.62 28 PRO B C 1
ATOM 1487 O O . PRO B 1 28 ? 9.484 -10.648 -3.869 1 98.62 28 PRO B O 1
ATOM 1490 N N . ARG B 1 29 ? 7.668 -9.539 -3.357 1 98.25 29 ARG B N 1
ATOM 1491 C CA . ARG B 1 29 ? 7.074 -10.727 -2.746 1 98.25 29 ARG B CA 1
ATOM 1492 C C . ARG B 1 29 ? 6.711 -11.766 -3.803 1 98.25 29 ARG B C 1
ATOM 1494 O O . ARG B 1 29 ? 6.848 -12.969 -3.572 1 98.25 29 ARG B O 1
ATOM 1501 N N . LEU B 1 30 ? 6.227 -11.297 -4.906 1 98.75 30 LEU B N 1
ATOM 1502 C CA . LEU B 1 30 ? 6.027 -12.227 -6.016 1 98.75 30 LEU B CA 1
ATOM 1503 C C . LEU B 1 30 ? 7.344 -12.875 -6.426 1 98.75 30 LEU B C 1
ATOM 1505 O O . LEU B 1 30 ? 7.391 -14.07 -6.723 1 98.75 30 LEU B O 1
ATOM 1509 N N . PHE B 1 31 ? 8.391 -12.07 -6.406 1 98.88 31 PHE B N 1
ATOM 1510 C CA . PHE B 1 31 ? 9.703 -12.57 -6.781 1 98.88 31 PHE B CA 1
ATOM 1511 C C . PHE B 1 31 ? 10.156 -13.672 -5.828 1 98.88 31 PHE B C 1
ATOM 1513 O O . PHE B 1 31 ? 10.812 -14.633 -6.238 1 98.88 31 PHE B O 1
ATOM 1520 N N . VAL B 1 32 ? 9.859 -13.547 -4.547 1 98.75 32 VAL B N 1
ATOM 1521 C CA . VAL B 1 32 ? 10.203 -14.57 -3.559 1 98.75 32 VAL B CA 1
ATOM 1522 C C . VAL B 1 32 ? 9.641 -15.922 -3.99 1 98.75 32 VAL B C 1
ATOM 1524 O O . VAL B 1 32 ? 10.383 -16.906 -4.098 1 98.75 32 VAL B O 1
ATOM 1527 N N . TYR B 1 33 ? 8.398 -15.922 -4.316 1 98.75 33 TYR B N 1
ATOM 1528 C CA . TYR B 1 33 ? 7.742 -17.172 -4.672 1 98.75 33 TYR B CA 1
ATOM 1529 C C . TYR B 1 33 ? 8.195 -17.656 -6.043 1 98.75 33 TYR B C 1
ATOM 1531 O O . TYR B 1 33 ? 8.305 -18.875 -6.281 1 98.75 33 TYR B O 1
ATOM 1539 N N . HIS B 1 34 ? 8.383 -16.703 -6.922 1 98.81 34 HIS B N 1
ATOM 1540 C CA . HIS B 1 34 ? 8.906 -17.062 -8.234 1 98.81 34 HIS B CA 1
ATOM 1541 C C . HIS B 1 34 ? 10.25 -17.781 -8.109 1 98.81 34 HIS B C 1
ATOM 1543 O O . HIS B 1 34 ? 10.453 -18.828 -8.719 1 98.81 34 HIS B O 1
ATOM 1549 N N . ALA B 1 35 ? 11.117 -17.266 -7.301 1 98.75 35 ALA B N 1
ATOM 1550 C CA . ALA B 1 35 ? 12.438 -17.844 -7.09 1 98.75 35 ALA B CA 1
ATOM 1551 C C . ALA B 1 35 ? 12.336 -19.203 -6.402 1 98.75 35 ALA B C 1
ATOM 1553 O O . ALA B 1 35 ? 13.07 -20.141 -6.746 1 98.75 35 ALA B O 1
ATOM 1554 N N . GLU B 1 36 ? 11.445 -19.328 -5.492 1 98.5 36 GLU B N 1
ATOM 1555 C CA . GLU B 1 36 ? 11.336 -20.547 -4.68 1 98.5 36 GLU B CA 1
ATOM 1556 C C . GLU B 1 36 ? 10.648 -21.672 -5.449 1 98.5 36 GLU B C 1
ATOM 1558 O O . GLU B 1 36 ? 10.734 -22.828 -5.066 1 98.5 36 GLU B O 1
ATOM 1563 N N . HIS B 1 37 ? 9.953 -21.344 -6.527 1 98.38 37 HIS B N 1
ATOM 1564 C CA . HIS B 1 37 ? 9.219 -22.344 -7.301 1 98.38 37 HIS B CA 1
ATOM 1565 C C . HIS B 1 37 ? 9.586 -22.266 -8.781 1 98.38 37 HIS B C 1
ATOM 1567 O O . HIS B 1 37 ? 8.727 -22.453 -9.648 1 98.38 37 HIS B O 1
ATOM 1573 N N . ILE B 1 38 ? 10.766 -22.016 -9.031 1 97.69 38 ILE B N 1
ATOM 1574 C CA . ILE B 1 38 ? 11.273 -21.766 -10.375 1 97.69 38 ILE B CA 1
ATOM 1575 C C . ILE B 1 38 ? 11.094 -23.016 -11.242 1 97.69 38 ILE B C 1
ATOM 1577 O O . ILE B 1 38 ? 10.953 -22.906 -12.461 1 97.69 38 ILE B O 1
ATOM 1581 N N . ALA B 1 39 ? 10.922 -24.234 -10.656 1 97.38 39 ALA B N 1
ATOM 1582 C CA . ALA B 1 39 ? 10.789 -25.5 -11.398 1 97.38 39 ALA B CA 1
ATOM 1583 C C . ALA B 1 39 ? 9.32 -25.812 -11.672 1 97.38 39 ALA B C 1
ATOM 1585 O O . ALA B 1 39 ? 9.016 -26.75 -12.406 1 97.38 39 ALA B O 1
ATOM 1586 N N . ASN B 1 40 ? 8.469 -25.062 -11.094 1 98.12 40 ASN B N 1
ATOM 1587 C CA . ASN B 1 40 ? 7.027 -25.219 -11.281 1 98.12 40 ASN B CA 1
ATOM 1588 C C . ASN B 1 40 ? 6.512 -24.375 -12.438 1 98.12 40 ASN B C 1
ATOM 1590 O O . ASN B 1 40 ? 6.125 -23.219 -12.242 1 98.12 40 ASN B O 1
ATOM 1594 N N . ASN B 1 41 ? 6.434 -24.969 -13.602 1 97.06 41 ASN B N 1
ATOM 1595 C CA . ASN B 1 41 ? 6.09 -24.219 -14.812 1 97.06 41 ASN B CA 1
ATOM 1596 C C . ASN B 1 41 ? 4.668 -23.672 -14.742 1 97.06 41 ASN B C 1
ATOM 1598 O O . ASN B 1 41 ? 4.402 -22.578 -15.234 1 97.06 41 ASN B O 1
ATOM 1602 N N . GLY B 1 42 ? 3.811 -24.438 -14.141 1 97.12 42 GLY B N 1
ATOM 1603 C CA . GLY B 1 42 ? 2.445 -23.953 -13.992 1 97.12 42 GLY B CA 1
ATOM 1604 C C . GLY B 1 42 ? 2.354 -22.672 -13.195 1 97.12 42 GLY B C 1
ATOM 1605 O O . GLY B 1 42 ? 1.599 -21.766 -13.562 1 97.12 42 GLY B O 1
ATOM 1606 N N . PHE B 1 43 ? 3.102 -22.578 -12.195 1 98.5 43 PHE B N 1
ATOM 1607 C CA . PHE B 1 43 ? 3.143 -21.375 -11.375 1 98.5 43 PHE B CA 1
ATOM 1608 C C . PHE B 1 43 ? 3.869 -20.25 -12.102 1 98.5 43 PHE B C 1
ATOM 1610 O O . PHE B 1 43 ? 3.381 -19.125 -12.148 1 98.5 43 PHE B O 1
ATOM 1617 N N . CYS B 1 44 ? 5.004 -20.547 -12.727 1 98.38 44 CYS B N 1
ATOM 1618 C CA . CYS B 1 44 ? 5.871 -19.531 -13.32 1 98.38 44 CYS B CA 1
ATOM 1619 C C . CYS B 1 44 ? 5.172 -18.828 -14.477 1 98.38 44 CYS B C 1
ATOM 1621 O O . CYS B 1 44 ? 5.332 -17.625 -14.664 1 98.38 44 CYS B O 1
ATOM 1623 N N . ASP B 1 45 ? 4.398 -19.547 -15.18 1 97.38 45 ASP B N 1
ATOM 1624 C CA . ASP B 1 45 ? 3.705 -18.953 -16.328 1 97.38 45 ASP B CA 1
ATOM 1625 C C . ASP B 1 45 ? 2.721 -17.875 -15.875 1 97.38 45 ASP B C 1
ATOM 1627 O O . ASP B 1 45 ? 2.572 -16.859 -16.547 1 97.38 45 ASP B O 1
ATOM 1631 N N . VAL B 1 46 ? 2.098 -18.109 -14.789 1 98.5 46 VAL B N 1
ATOM 1632 C CA . VAL B 1 46 ? 1.075 -17.188 -14.305 1 98.5 46 VAL B CA 1
ATOM 1633 C C . VAL B 1 46 ? 1.737 -16.016 -13.586 1 98.5 46 VAL B C 1
ATOM 1635 O O . VAL B 1 46 ? 1.373 -14.859 -13.797 1 98.5 46 VAL B O 1
ATOM 1638 N N . VAL B 1 47 ? 2.748 -16.297 -12.789 1 98.75 47 VAL B N 1
ATOM 1639 C CA . VAL B 1 47 ? 3.34 -15.25 -11.953 1 98.75 47 VAL B CA 1
ATOM 1640 C C . VAL B 1 47 ? 4.078 -14.25 -12.836 1 98.75 47 VAL B C 1
ATOM 1642 O O . VAL B 1 47 ? 4.125 -13.055 -12.523 1 98.75 47 VAL B O 1
ATOM 1645 N N . LYS B 1 48 ? 4.637 -14.703 -13.953 1 98.75 48 LYS B N 1
ATOM 1646 C CA . LYS B 1 48 ? 5.27 -13.781 -14.898 1 98.75 48 LYS B CA 1
ATOM 1647 C C . LYS B 1 48 ? 4.27 -12.742 -15.398 1 98.75 48 LYS B C 1
ATOM 1649 O O . LYS B 1 48 ? 4.605 -11.562 -15.523 1 98.75 48 LYS B O 1
ATOM 1654 N N . ILE B 1 49 ? 3.113 -13.172 -15.625 1 98.44 49 ILE B N 1
ATOM 1655 C CA . ILE B 1 49 ? 2.057 -12.273 -16.078 1 98.44 49 ILE B CA 1
ATOM 1656 C C . ILE B 1 49 ? 1.676 -11.312 -14.953 1 98.44 49 ILE B C 1
ATOM 1658 O O . ILE B 1 49 ? 1.543 -10.109 -15.172 1 98.44 49 ILE B O 1
ATOM 1662 N N . GLN B 1 50 ? 1.533 -11.859 -13.781 1 98.5 50 GLN B N 1
ATOM 1663 C CA . GLN B 1 50 ? 1.205 -11.039 -12.617 1 98.5 50 GLN B CA 1
ATOM 1664 C C . GLN B 1 50 ? 2.238 -9.938 -12.414 1 98.5 50 GLN B C 1
ATOM 1666 O O . GLN B 1 50 ? 1.882 -8.773 -12.211 1 98.5 50 GLN B O 1
ATOM 1671 N N . GLU B 1 51 ? 3.5 -10.344 -12.477 1 98.81 51 GLU B N 1
ATOM 1672 C CA . GLU B 1 51 ? 4.602 -9.406 -12.258 1 98.81 51 GLU B CA 1
ATOM 1673 C C . GLU B 1 51 ? 4.578 -8.273 -13.281 1 98.81 51 GLU B C 1
ATOM 1675 O O . GLU B 1 51 ? 4.707 -7.102 -12.922 1 98.81 51 GLU B O 1
ATOM 1680 N N . SER B 1 52 ? 4.379 -8.617 -14.484 1 98.69 52 SER B N 1
ATOM 1681 C CA . SER B 1 52 ? 4.395 -7.648 -15.578 1 98.69 52 SER B CA 1
ATOM 1682 C C . SER B 1 52 ? 3.227 -6.672 -15.469 1 98.69 52 SER B C 1
ATOM 1684 O O . SER B 1 52 ? 3.414 -5.457 -15.555 1 98.69 52 SER B O 1
ATOM 1686 N N . LYS B 1 53 ? 2.039 -7.152 -15.234 1 98.12 53 LYS B N 1
ATOM 1687 C CA . LYS B 1 53 ? 0.854 -6.305 -15.141 1 98.12 53 LYS B CA 1
ATOM 1688 C C . LYS B 1 53 ? 0.944 -5.363 -13.938 1 98.12 53 LYS B C 1
ATOM 1690 O O . LYS B 1 53 ? 0.553 -4.199 -14.031 1 98.12 53 LYS B O 1
ATOM 1695 N N . LEU B 1 54 ? 1.477 -5.91 -12.867 1 98.31 54 LEU B N 1
ATOM 1696 C CA . LEU B 1 54 ? 1.644 -5.102 -11.664 1 98.31 54 LEU B CA 1
ATOM 1697 C C . LEU B 1 54 ? 2.637 -3.971 -11.906 1 98.31 54 LEU B C 1
ATOM 1699 O O . LEU B 1 54 ? 2.348 -2.811 -11.609 1 98.31 54 LEU B O 1
ATOM 1703 N N . PHE B 1 55 ? 3.793 -4.242 -12.453 1 98.75 55 PHE B N 1
ATOM 1704 C CA . PHE B 1 55 ? 4.863 -3.277 -12.664 1 98.75 55 PHE B CA 1
ATOM 1705 C C . PHE B 1 55 ? 4.438 -2.199 -13.656 1 98.75 55 PHE B C 1
ATOM 1707 O O . PHE B 1 55 ? 4.59 -1.007 -13.383 1 98.75 55 PHE B O 1
ATOM 1714 N N . HIS B 1 56 ? 3.855 -2.551 -14.742 1 97.94 56 HIS B N 1
ATOM 1715 C CA . HIS B 1 56 ? 3.527 -1.614 -15.805 1 97.94 56 HIS B CA 1
ATOM 1716 C C . HIS B 1 56 ? 2.191 -0.924 -15.547 1 97.94 56 HIS B C 1
ATOM 1718 O O . HIS B 1 56 ? 2.025 0.256 -15.859 1 97.94 56 HIS B O 1
ATOM 1724 N N . GLY B 1 57 ? 1.218 -1.631 -15.047 1 95.38 57 GLY B N 1
ATOM 1725 C CA . GLY B 1 57 ? -0.11 -1.091 -14.805 1 95.38 57 GLY B CA 1
ATOM 1726 C C . GLY B 1 57 ? -0.166 -0.16 -13.609 1 95.38 57 GLY B C 1
ATOM 1727 O O . GLY B 1 57 ? -0.525 1.012 -13.742 1 95.38 57 GLY B O 1
ATOM 1728 N N . ILE B 1 58 ? 0.315 -0.648 -12.508 1 94.62 58 ILE B N 1
ATOM 1729 C CA . ILE B 1 58 ? 0.256 0.141 -11.281 1 94.62 58 ILE B CA 1
ATOM 1730 C C . ILE B 1 58 ? 1.595 0.84 -11.055 1 94.62 58 ILE B C 1
ATOM 1732 O O . ILE B 1 58 ? 1.638 2.051 -10.82 1 94.62 58 ILE B O 1
ATOM 1736 N N . GLY B 1 59 ? 2.713 0.174 -11.219 1 97.75 59 GLY B N 1
ATOM 1737 C CA . GLY B 1 59 ? 4.031 0.692 -10.891 1 97.75 59 GLY B CA 1
ATOM 1738 C C . GLY B 1 59 ? 4.375 1.969 -11.633 1 97.75 59 GLY B C 1
ATOM 1739 O O . GLY B 1 59 ? 4.613 3.01 -11.016 1 97.75 59 GLY B O 1
ATOM 1740 N N . TRP B 1 60 ? 4.273 1.902 -12.906 1 98.5 60 TRP B N 1
ATOM 1741 C CA . TRP B 1 60 ? 4.66 3.047 -13.727 1 98.5 60 TRP B CA 1
ATOM 1742 C C . TRP B 1 60 ? 3.701 4.215 -13.516 1 98.5 60 TRP B C 1
ATOM 1744 O O . TRP B 1 60 ? 4.133 5.348 -13.297 1 98.5 60 TRP B O 1
ATOM 1754 N N . ILE B 1 61 ? 2.438 3.998 -13.547 1 98.44 61 ILE B N 1
ATOM 1755 C CA . ILE B 1 61 ? 1.421 5.039 -13.461 1 98.44 61 ILE B CA 1
ATOM 1756 C C . ILE B 1 61 ? 1.5 5.719 -12.094 1 98.44 61 ILE B C 1
ATOM 1758 O O . ILE B 1 61 ? 1.546 6.949 -12.008 1 98.44 61 ILE B O 1
ATOM 1762 N N . ALA B 1 62 ? 1.581 4.93 -11.094 1 98.69 62 ALA B N 1
ATOM 1763 C CA . ALA B 1 62 ? 1.619 5.465 -9.742 1 98.69 62 ALA B CA 1
ATOM 1764 C C . ALA B 1 62 ? 2.914 6.234 -9.492 1 98.69 62 ALA B C 1
ATOM 1766 O O . ALA B 1 62 ? 2.902 7.297 -8.859 1 98.69 62 ALA B O 1
ATOM 1767 N N . MET B 1 63 ? 4.039 5.734 -9.953 1 98.81 63 MET B N 1
ATOM 1768 C CA . MET B 1 63 ? 5.312 6.426 -9.781 1 98.81 63 MET B CA 1
ATOM 1769 C C . MET B 1 63 ? 5.277 7.797 -10.453 1 98.81 63 MET B C 1
ATOM 1771 O O . MET B 1 63 ? 5.625 8.805 -9.828 1 98.81 63 MET B O 1
ATOM 1775 N N . ILE B 1 64 ? 4.84 7.816 -11.695 1 98.81 64 ILE B N 1
ATOM 1776 C CA . ILE B 1 64 ? 4.828 9.047 -12.477 1 98.81 64 ILE B CA 1
ATOM 1777 C C . ILE B 1 64 ? 3.932 10.078 -11.805 1 98.81 64 ILE B C 1
ATOM 1779 O O . ILE B 1 64 ? 4.324 11.242 -11.633 1 98.81 64 ILE B O 1
ATOM 1783 N N . ILE B 1 65 ? 2.74 9.68 -11.383 1 98.75 65 ILE B N 1
ATOM 1784 C CA . ILE B 1 65 ? 1.806 10.609 -10.758 1 98.75 65 ILE B CA 1
ATOM 1785 C C . ILE B 1 65 ? 2.361 11.086 -9.422 1 98.75 65 ILE B C 1
ATOM 1787 O O . ILE B 1 65 ? 2.217 12.258 -9.055 1 98.75 65 ILE B O 1
ATOM 1791 N N . THR B 1 66 ? 3 10.18 -8.648 1 98.81 66 THR B N 1
ATOM 1792 C CA . THR B 1 66 ? 3.602 10.555 -7.375 1 98.81 66 THR B CA 1
ATOM 1793 C C . THR B 1 66 ? 4.672 11.625 -7.578 1 98.81 66 THR B C 1
ATOM 1795 O O . THR B 1 66 ? 4.652 12.664 -6.922 1 98.81 66 THR B O 1
ATOM 1798 N N . ILE B 1 67 ? 5.598 11.383 -8.516 1 98.62 67 ILE B N 1
ATOM 1799 C CA . ILE B 1 67 ? 6.715 12.289 -8.75 1 98.62 67 ILE B CA 1
ATOM 1800 C C . ILE B 1 67 ? 6.199 13.609 -9.312 1 98.62 67 ILE B C 1
ATOM 1802 O O . ILE B 1 67 ? 6.59 14.68 -8.852 1 98.62 67 ILE B O 1
ATOM 1806 N N . ALA B 1 68 ? 5.297 13.562 -10.305 1 98.56 68 ALA B N 1
ATOM 1807 C CA . ALA B 1 68 ? 4.766 14.773 -10.93 1 98.56 68 ALA B CA 1
ATOM 1808 C C . ALA B 1 68 ? 4.016 15.633 -9.914 1 98.56 68 ALA B C 1
ATOM 1810 O O . ALA B 1 68 ? 4.227 16.844 -9.836 1 98.56 68 ALA B O 1
ATOM 1811 N N . SER B 1 69 ? 3.109 15.047 -9.164 1 98.38 69 SER B N 1
ATOM 1812 C CA . SER B 1 69 ? 2.344 15.812 -8.18 1 98.38 69 SER B CA 1
ATOM 1813 C C . SER B 1 69 ? 3.25 16.391 -7.102 1 98.38 69 SER B C 1
ATOM 1815 O O . SER B 1 69 ? 3.064 17.531 -6.676 1 98.38 69 SER B O 1
ATOM 1817 N N . GLY B 1 70 ? 4.281 15.617 -6.652 1 97.25 70 GLY B N 1
ATOM 1818 C CA . GLY B 1 70 ? 5.25 16.141 -5.703 1 97.25 70 GLY B CA 1
ATOM 1819 C C . GLY B 1 70 ? 6.031 17.328 -6.234 1 97.25 70 GLY B C 1
ATOM 1820 O O . GLY B 1 70 ? 6.238 18.312 -5.523 1 97.25 70 GLY B O 1
ATOM 1821 N N . LEU B 1 71 ? 6.418 17.25 -7.445 1 96.69 71 LEU B N 1
ATOM 1822 C CA . LEU B 1 71 ? 7.16 18.328 -8.078 1 96.69 71 LEU B CA 1
ATOM 1823 C C . LEU B 1 71 ? 6.289 19.578 -8.227 1 96.69 71 LEU B C 1
ATOM 1825 O O . LEU B 1 71 ? 6.746 20.688 -7.984 1 96.69 71 LEU B O 1
ATOM 1829 N N . PHE B 1 72 ? 5.043 19.375 -8.617 1 96.88 72 PHE B N 1
ATOM 1830 C CA . PHE B 1 72 ? 4.125 20.5 -8.766 1 96.88 72 PHE B CA 1
ATOM 1831 C C . PHE B 1 72 ? 3.891 21.188 -7.422 1 96.88 72 PHE B C 1
ATOM 1833 O O . PHE B 1 72 ? 3.814 22.406 -7.355 1 96.88 72 PHE B O 1
ATOM 1840 N N . ILE B 1 73 ? 3.812 20.406 -6.379 1 96.44 73 ILE B N 1
ATOM 1841 C CA . ILE B 1 73 ? 3.633 20.969 -5.047 1 96.44 73 ILE B 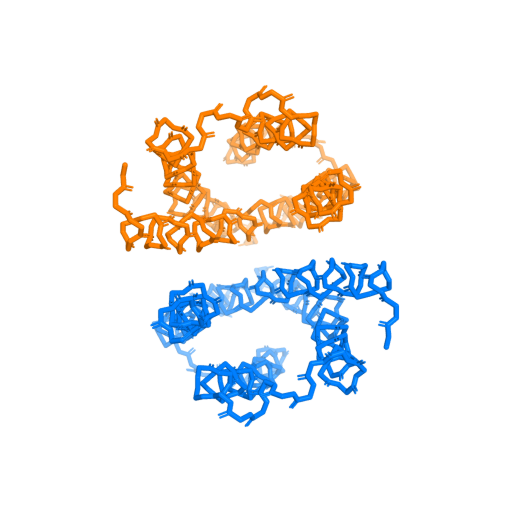CA 1
ATOM 1842 C C . ILE B 1 73 ? 4.875 21.766 -4.656 1 96.44 73 ILE B C 1
ATOM 1844 O O . ILE B 1 73 ? 4.77 22.891 -4.164 1 96.44 73 ILE B O 1
ATOM 1848 N N . LEU B 1 74 ? 6.004 21.172 -4.938 1 94.38 74 LEU B N 1
ATOM 1849 C CA . LEU B 1 74 ? 7.27 21.797 -4.566 1 94.38 74 LEU B CA 1
ATOM 1850 C C . LEU B 1 74 ? 7.445 23.141 -5.281 1 94.38 74 LEU B C 1
ATOM 1852 O O . LEU B 1 74 ? 7.75 24.156 -4.648 1 94.38 74 LEU B O 1
ATOM 1856 N N . ILE B 1 75 ? 7.148 23.234 -6.492 1 94.12 75 ILE B N 1
ATOM 1857 C CA . ILE B 1 75 ? 7.379 24.422 -7.305 1 94.12 75 ILE B CA 1
ATOM 1858 C C . ILE B 1 75 ? 6.297 25.469 -7.02 1 94.12 75 ILE B C 1
ATOM 1860 O O . ILE B 1 75 ? 6.578 26.672 -6.949 1 94.12 75 ILE B O 1
ATOM 1864 N N . GLY B 1 76 ? 5.16 25.062 -6.871 1 91.12 76 GLY B N 1
ATOM 1865 C CA . GLY B 1 76 ? 4.035 25.984 -6.832 1 91.12 76 GLY B CA 1
ATOM 1866 C C . GLY B 1 76 ? 3.68 26.438 -5.426 1 91.12 76 GLY B C 1
ATOM 1867 O O . GLY B 1 76 ? 3.072 27.484 -5.242 1 91.12 76 GLY B O 1
ATOM 1868 N N . ALA B 1 77 ? 4.012 25.703 -4.453 1 83.06 77 ALA B N 1
ATOM 1869 C CA . ALA B 1 77 ? 3.396 26.016 -3.17 1 83.06 77 ALA B CA 1
ATOM 1870 C C . ALA B 1 77 ? 4.438 26.047 -2.055 1 83.06 77 ALA B C 1
ATOM 1872 O O . ALA B 1 77 ? 4.297 26.797 -1.084 1 83.06 77 ALA B O 1
ATOM 1873 N N . LYS B 1 78 ? 5.426 25.266 -2.174 1 86 78 LYS B N 1
ATOM 1874 C CA . LYS B 1 78 ? 6.277 25.078 -1.001 1 86 78 LYS B CA 1
ATOM 1875 C C . LYS B 1 78 ? 7.754 25.062 -1.388 1 86 78 LYS B C 1
ATOM 1877 O O . LYS B 1 78 ? 8.5 24.188 -0.963 1 86 78 LYS B O 1
ATOM 1882 N N . PRO B 1 79 ? 8.18 26.156 -2.023 1 86.81 79 PRO B N 1
ATOM 1883 C CA . PRO B 1 79 ? 9.602 26.156 -2.395 1 86.81 79 PRO B CA 1
ATOM 1884 C C . PRO B 1 79 ? 10.523 26.219 -1.183 1 86.81 79 PRO B C 1
ATOM 1886 O O . PRO B 1 79 ? 11.664 25.75 -1.251 1 86.81 79 PRO B O 1
ATOM 1889 N N . GLU B 1 80 ? 10.039 26.672 -0.126 1 88 80 GLU B N 1
ATOM 1890 C CA . GLU B 1 80 ? 10.836 26.859 1.086 1 88 80 GLU B CA 1
ATOM 1891 C C . GLU B 1 80 ? 11.18 25.516 1.722 1 88 80 GLU B C 1
ATOM 1893 O O . GLU B 1 80 ? 12.078 25.438 2.562 1 88 80 GLU B O 1
ATOM 1898 N N . LEU B 1 81 ? 10.469 24.531 1.325 1 89 81 LEU B N 1
ATOM 1899 C CA . LEU B 1 81 ? 10.742 23.203 1.852 1 89 81 LEU B CA 1
ATOM 1900 C C . LEU B 1 81 ? 12.156 22.766 1.498 1 89 81 LEU B C 1
ATOM 1902 O O . LEU B 1 81 ? 12.766 21.969 2.217 1 89 81 LEU B O 1
ATOM 1906 N N . MET B 1 82 ? 12.672 23.281 0.489 1 89.56 82 MET B N 1
ATOM 1907 C CA . MET B 1 82 ? 14 22.891 0.03 1 89.56 82 MET B CA 1
ATOM 1908 C C . MET B 1 82 ? 15.078 23.344 1.018 1 89.56 82 MET B C 1
ATOM 1910 O O . MET B 1 82 ? 16.219 22.891 0.945 1 89.56 82 MET B O 1
ATOM 1914 N N . LYS B 1 83 ? 14.68 24.188 1.964 1 91.75 83 LYS B N 1
ATOM 1915 C CA . LYS B 1 83 ? 15.625 24.688 2.961 1 91.75 83 LYS B CA 1
ATOM 1916 C C . LYS B 1 83 ? 15.578 23.844 4.23 1 91.75 83 LYS B C 1
ATOM 1918 O O . LYS B 1 83 ? 16.391 24.031 5.141 1 91.75 83 LYS B O 1
ATOM 1923 N N . GLN B 1 84 ? 14.664 22.922 4.199 1 92.38 84 GLN B N 1
ATOM 1924 C CA . GLN B 1 84 ? 14.453 22.141 5.414 1 92.38 84 GLN B CA 1
ATOM 1925 C C . GLN B 1 84 ? 15.156 20.797 5.332 1 92.38 84 GLN B C 1
ATOM 1927 O O . GLN B 1 84 ? 15.055 20.094 4.32 1 92.38 84 GLN B O 1
ATOM 1932 N N . GLY B 1 85 ? 15.844 20.375 6.352 1 93.75 85 GLY B N 1
ATOM 1933 C CA . GLY B 1 85 ? 16.562 19.109 6.398 1 93.75 85 GLY B CA 1
ATOM 1934 C C . GLY B 1 85 ? 15.656 17.906 6.254 1 93.75 85 GLY B C 1
ATOM 1935 O O . GLY B 1 85 ? 15.992 16.938 5.555 1 93.75 85 GLY B O 1
ATOM 1936 N N . TYR B 1 86 ? 14.539 17.953 6.941 1 95.69 86 TYR B N 1
ATOM 1937 C CA . TYR B 1 86 ? 13.625 16.812 6.867 1 95.69 86 TYR B CA 1
ATOM 1938 C C . TYR B 1 86 ? 13.133 16.609 5.438 1 95.69 86 TYR B C 1
ATOM 1940 O O . TYR B 1 86 ? 12.891 15.469 5.02 1 95.69 86 TYR B O 1
ATOM 1948 N N . PHE B 1 87 ? 13 17.656 4.734 1 96.19 87 PHE B N 1
ATOM 1949 C CA . PHE B 1 87 ? 12.547 17.547 3.354 1 96.19 87 PHE B CA 1
ATOM 1950 C C . PHE B 1 87 ? 13.633 16.922 2.475 1 96.19 87 PHE B C 1
ATOM 1952 O O . PHE B 1 87 ? 13.336 16.141 1.573 1 96.19 87 PHE B O 1
ATOM 1959 N N . HIS B 1 88 ? 14.875 17.234 2.691 1 96.62 88 HIS B N 1
ATOM 1960 C CA . HIS B 1 88 ? 15.977 16.594 1.979 1 96.62 88 HIS B CA 1
ATOM 1961 C C . HIS B 1 88 ? 16.016 15.094 2.258 1 96.62 88 HIS B C 1
ATOM 1963 O O . HIS B 1 88 ? 16.312 14.297 1.366 1 96.62 88 HIS B O 1
ATOM 1969 N N . MET B 1 89 ? 15.766 14.789 3.457 1 97.19 89 MET B N 1
ATOM 1970 C CA . MET B 1 89 ? 15.703 13.375 3.818 1 97.19 89 MET B CA 1
ATOM 1971 C C . MET B 1 89 ? 14.617 12.656 3.016 1 97.19 89 MET B C 1
ATOM 1973 O O . MET B 1 89 ? 14.859 11.578 2.467 1 97.19 89 MET B O 1
ATOM 1977 N N . LYS B 1 90 ? 13.5 13.312 2.973 1 97.69 90 LYS B N 1
ATOM 1978 C CA . LYS B 1 90 ? 12.414 12.727 2.188 1 97.69 90 LYS B CA 1
ATOM 1979 C C . LYS B 1 90 ? 12.805 12.602 0.719 1 97.69 90 LYS B C 1
ATOM 1981 O O . LYS B 1 90 ? 12.57 11.562 0.097 1 97.69 90 LYS B O 1
ATOM 1986 N N . LEU B 1 91 ? 13.414 13.57 0.187 1 97.12 91 LEU B N 1
ATOM 1987 C CA . LEU B 1 91 ? 13.789 13.555 -1.223 1 97.12 91 LEU B CA 1
ATOM 1988 C C . LEU B 1 91 ? 14.82 12.453 -1.495 1 97.12 91 LEU B C 1
ATOM 1990 O O . LEU B 1 91 ? 14.758 11.781 -2.527 1 97.12 91 LEU B O 1
ATOM 1994 N N . LEU B 1 92 ? 15.75 12.281 -0.648 1 98.19 92 LEU B N 1
ATOM 1995 C CA . LEU B 1 92 ? 16.719 11.195 -0.784 1 98.19 92 LEU B CA 1
ATOM 1996 C C . LEU B 1 92 ? 16.016 9.844 -0.803 1 98.19 92 LEU B C 1
ATOM 1998 O O . LEU B 1 92 ? 16.344 8.984 -1.62 1 98.19 92 LEU B O 1
ATOM 2002 N N . CYS B 1 93 ? 15.078 9.688 0.1 1 98.69 93 CYS B N 1
ATOM 2003 C CA . CYS B 1 93 ? 14.312 8.453 0.153 1 98.69 93 CYS B CA 1
ATOM 2004 C C . CYS B 1 93 ? 13.562 8.211 -1.154 1 98.69 93 CYS B C 1
ATOM 2006 O O . CYS B 1 93 ? 13.516 7.086 -1.651 1 98.69 93 CYS B O 1
ATOM 2008 N N . VAL B 1 94 ? 13 9.289 -1.736 1 98.44 94 VAL B N 1
ATOM 2009 C CA . VAL B 1 94 ? 12.273 9.188 -2.994 1 98.44 94 VAL B CA 1
ATOM 2010 C C . VAL B 1 94 ? 13.219 8.742 -4.105 1 98.44 94 VAL B C 1
ATOM 2012 O O . VAL B 1 94 ? 12.867 7.891 -4.93 1 98.44 94 VAL B O 1
ATOM 2015 N N . VAL B 1 95 ? 14.422 9.273 -4.141 1 98.56 95 VAL B N 1
ATOM 2016 C CA . VAL B 1 95 ? 15.414 8.883 -5.137 1 98.56 95 VAL B CA 1
ATOM 2017 C C . VAL B 1 95 ? 15.742 7.398 -4.988 1 98.56 95 VAL B C 1
ATOM 2019 O O . VAL B 1 95 ? 15.797 6.668 -5.984 1 98.56 95 VAL B O 1
ATOM 2022 N N . ILE B 1 96 ? 15.891 6.914 -3.77 1 98.81 96 ILE B N 1
ATOM 2023 C CA . ILE B 1 96 ? 16.188 5.512 -3.518 1 98.81 96 ILE B CA 1
ATOM 2024 C C . ILE B 1 96 ? 15.016 4.641 -3.969 1 98.81 96 ILE B C 1
ATOM 2026 O O . ILE B 1 96 ? 15.219 3.576 -4.559 1 98.81 96 ILE B O 1
ATOM 2030 N N . LEU B 1 97 ? 13.805 5.113 -3.746 1 98.81 97 LEU B N 1
ATOM 2031 C CA . LEU B 1 97 ? 12.633 4.359 -4.164 1 98.81 97 LEU B CA 1
ATOM 2032 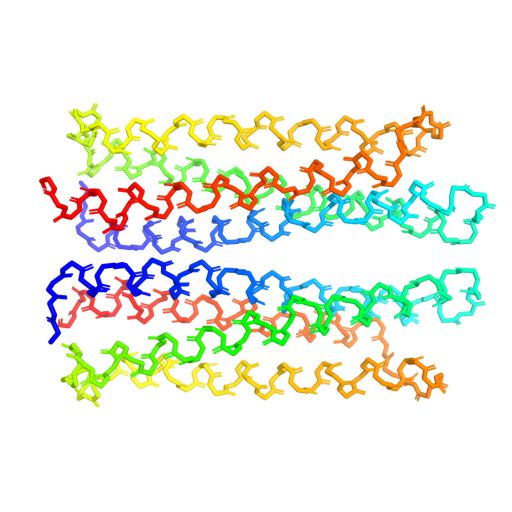C C . LEU B 1 97 ? 12.562 4.258 -5.688 1 98.81 97 LEU B C 1
ATOM 2034 O O . LEU B 1 97 ? 12.148 3.23 -6.227 1 98.81 97 LEU B O 1
ATOM 2038 N N . VAL B 1 98 ? 12.938 5.34 -6.359 1 98.81 98 VAL B N 1
ATOM 2039 C CA . VAL B 1 98 ? 12.93 5.324 -7.816 1 98.81 98 VAL B CA 1
ATOM 2040 C C . VAL B 1 98 ? 13.961 4.32 -8.328 1 98.81 98 VAL B C 1
ATOM 2042 O O . VAL B 1 98 ? 13.672 3.523 -9.227 1 98.81 98 VAL B O 1
ATOM 2045 N N . ILE B 1 99 ? 15.148 4.332 -7.758 1 98.88 99 ILE B N 1
ATOM 2046 C CA . ILE B 1 99 ? 16.172 3.367 -8.117 1 98.88 99 ILE B CA 1
ATOM 2047 C C . ILE B 1 99 ? 15.68 1.951 -7.84 1 98.88 99 ILE B C 1
ATOM 2049 O O . ILE B 1 99 ? 15.852 1.052 -8.664 1 98.88 99 ILE B O 1
ATOM 2053 N N . TYR B 1 100 ? 15.07 1.793 -6.73 1 98.88 100 TYR B N 1
ATOM 2054 C CA . TYR B 1 100 ? 14.492 0.509 -6.352 1 98.88 100 TYR B CA 1
ATOM 2055 C C . TYR B 1 100 ? 13.438 0.069 -7.355 1 98.88 100 TYR B C 1
ATOM 2057 O O . TYR B 1 100 ? 13.406 -1.094 -7.766 1 98.88 100 TYR B O 1
ATOM 2065 N N . HIS B 1 101 ? 12.578 0.979 -7.754 1 98.88 101 HIS B N 1
ATOM 2066 C CA . HIS B 1 101 ? 11.539 0.711 -8.75 1 98.88 101 HIS B CA 1
ATOM 2067 C C . HIS B 1 101 ? 12.148 0.156 -10.031 1 98.88 101 HIS B C 1
ATOM 2069 O O . HIS B 1 101 ? 11.695 -0.874 -10.539 1 98.88 101 HIS B O 1
ATOM 2075 N N . PHE B 1 102 ? 13.156 0.747 -10.484 1 98.81 102 PHE B N 1
ATOM 2076 C CA . PHE B 1 102 ? 13.766 0.314 -11.742 1 98.81 102 PHE B CA 1
ATOM 2077 C C . PHE B 1 102 ? 14.531 -0.989 -11.547 1 98.81 102 PHE B C 1
ATOM 2079 O O . PHE B 1 102 ? 14.602 -1.818 -12.453 1 98.81 102 PHE B O 1
ATOM 2086 N N . SER B 1 103 ? 15.102 -1.185 -10.391 1 98.81 103 SER B N 1
ATOM 2087 C CA . SER B 1 103 ? 15.758 -2.459 -10.109 1 98.81 103 SER B CA 1
ATOM 2088 C C . SER B 1 103 ? 14.758 -3.609 -10.133 1 98.81 103 SER B C 1
ATOM 2090 O O . SER B 1 103 ? 15.094 -4.723 -10.539 1 98.81 103 SER B O 1
ATOM 2092 N N . LEU B 1 104 ? 13.555 -3.395 -9.68 1 98.88 104 LEU B N 1
ATOM 2093 C CA . LEU B 1 104 ? 12.516 -4.418 -9.758 1 98.88 104 LEU B CA 1
ATOM 2094 C C . LEU B 1 104 ? 12.195 -4.758 -11.211 1 98.88 104 LEU B C 1
ATOM 2096 O O . LEU B 1 104 ? 11.969 -5.922 -11.547 1 98.88 104 LEU B O 1
ATOM 2100 N N . GLY B 1 105 ? 12.148 -3.678 -12.023 1 98.81 105 GLY B N 1
ATOM 2101 C CA . GLY B 1 105 ? 11.984 -3.934 -13.445 1 98.81 105 GLY B CA 1
ATOM 2102 C C . GLY B 1 105 ? 13.078 -4.809 -14.031 1 98.81 105 GLY B C 1
ATOM 2103 O O . GLY B 1 105 ? 12.805 -5.684 -14.859 1 98.81 105 GLY B O 1
ATOM 2104 N N . TYR B 1 106 ? 14.219 -4.562 -13.539 1 98.81 106 TYR B N 1
ATOM 2105 C CA . TYR B 1 106 ? 15.367 -5.344 -13.969 1 98.81 106 TYR B CA 1
ATOM 2106 C C . TYR B 1 106 ? 15.203 -6.812 -13.594 1 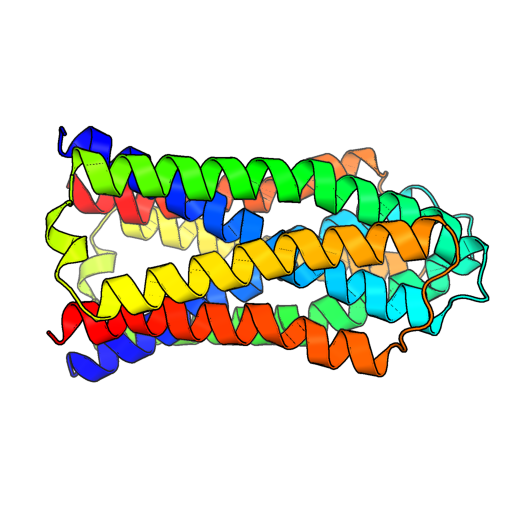98.81 106 TYR B C 1
ATOM 2108 O O . TYR B 1 106 ? 15.375 -7.699 -14.43 1 98.81 106 TYR B O 1
ATOM 2116 N N . PHE B 1 107 ? 14.883 -7.148 -12.391 1 98.81 107 PHE B N 1
ATOM 2117 C CA . PHE B 1 107 ? 14.695 -8.523 -11.938 1 98.81 107 PHE B CA 1
ATOM 2118 C C . PHE B 1 107 ? 13.484 -9.156 -12.617 1 98.81 107 PHE B C 1
ATOM 2120 O O . PHE B 1 107 ? 13.5 -10.344 -12.938 1 98.81 107 PHE B O 1
ATOM 2127 N N . MET B 1 108 ? 12.438 -8.367 -12.789 1 98.81 108 MET B N 1
ATOM 2128 C CA . MET B 1 108 ? 11.25 -8.867 -13.477 1 98.81 108 MET B CA 1
ATOM 2129 C C . MET B 1 108 ? 11.602 -9.383 -14.867 1 98.81 108 MET B C 1
ATOM 2131 O O . MET B 1 108 ? 11.133 -10.445 -15.281 1 98.81 108 MET B O 1
ATOM 2135 N N . LYS B 1 109 ? 12.391 -8.609 -15.57 1 98.75 109 LYS B N 1
ATOM 2136 C CA . LYS B 1 109 ? 12.828 -9.023 -16.906 1 98.75 109 LYS B CA 1
ATOM 2137 C C . LYS B 1 109 ? 13.656 -10.305 -16.828 1 98.75 109 LYS B C 1
ATOM 2139 O O . LYS B 1 109 ? 13.508 -11.195 -17.672 1 98.75 109 LYS B O 1
ATOM 2144 N N . GLN B 1 110 ? 14.531 -10.367 -15.875 1 98.75 110 GLN B N 1
ATOM 2145 C CA . GLN B 1 110 ? 15.328 -11.578 -15.695 1 98.75 110 GLN B CA 1
ATOM 2146 C C . GLN B 1 110 ? 14.438 -12.797 -15.461 1 98.75 110 GLN B C 1
ATOM 2148 O O . GLN B 1 110 ? 14.695 -13.875 -16 1 98.75 110 GLN B O 1
ATOM 2153 N N . PHE B 1 111 ? 13.453 -12.648 -14.625 1 98.75 111 PHE B N 1
ATOM 2154 C CA . PHE B 1 111 ? 12.516 -13.742 -14.375 1 98.75 111 PHE B CA 1
ATOM 2155 C C . PHE B 1 111 ? 11.773 -14.125 -15.656 1 98.75 111 PHE B C 1
ATOM 2157 O O . PHE B 1 111 ? 11.594 -15.305 -15.945 1 98.75 111 PHE B O 1
ATOM 2164 N N . LYS B 1 112 ? 11.336 -13.102 -16.375 1 98.25 112 LYS B N 1
ATOM 2165 C CA . LYS B 1 112 ? 10.609 -13.32 -17.609 1 98.25 112 LYS B CA 1
ATOM 2166 C C . LYS B 1 112 ? 11.438 -14.141 -18.594 1 98.25 112 LYS B C 1
ATOM 2168 O O . LYS B 1 112 ? 10.898 -14.992 -19.312 1 98.25 112 LYS B O 1
ATOM 2173 N N . GLU B 1 113 ? 12.688 -13.961 -18.562 1 97.88 113 GLU B N 1
ATOM 2174 C CA . GLU B 1 113 ? 13.586 -14.609 -19.516 1 97.88 113 GLU B CA 1
ATOM 2175 C C . GLU B 1 113 ? 14.234 -15.852 -18.906 1 97.88 113 GLU B C 1
ATOM 2177 O O . GLU B 1 113 ? 15.156 -16.422 -19.484 1 97.88 113 GLU B O 1
ATOM 2182 N N . ASN B 1 114 ? 13.875 -16.203 -17.781 1 97.25 114 ASN B N 1
ATOM 2183 C CA . ASN B 1 114 ? 14.359 -17.391 -17.078 1 97.25 114 ASN B CA 1
ATOM 2184 C C . ASN B 1 114 ? 15.859 -17.312 -16.812 1 97.25 114 ASN B C 1
ATOM 2186 O O . ASN B 1 114 ? 16.562 -18.312 -16.938 1 97.25 114 ASN B O 1
ATOM 2190 N N . ARG B 1 115 ? 16.312 -16.141 -16.391 1 97.25 115 ARG B N 1
ATOM 2191 C CA . ARG B 1 115 ? 17.75 -15.945 -16.172 1 97.25 115 ARG B CA 1
ATOM 2192 C C . ARG B 1 115 ? 18.047 -15.516 -14.742 1 97.25 115 ARG B C 1
ATOM 2194 O O . ARG B 1 115 ? 19.203 -15.398 -14.352 1 97.25 115 ARG B O 1
ATOM 2201 N N . CYS B 1 116 ? 17 -15.281 -13.992 1 97.88 116 CYS B N 1
ATOM 2202 C CA . CYS B 1 116 ? 17.219 -14.812 -12.633 1 97.88 116 CYS B CA 1
ATOM 2203 C C . CYS B 1 116 ? 17.797 -15.914 -11.758 1 97.88 116 CYS B C 1
ATOM 2205 O O . CYS B 1 116 ? 17.281 -17.031 -11.734 1 97.88 116 CYS B O 1
ATOM 2207 N N . THR B 1 117 ? 18.844 -15.57 -11.016 1 97.5 117 THR B N 1
ATOM 2208 C CA . THR B 1 117 ? 19.516 -16.578 -10.219 1 97.5 117 THR B CA 1
ATOM 2209 C C . THR B 1 117 ? 19.406 -16.266 -8.727 1 97.5 117 THR B C 1
ATOM 2211 O O . THR B 1 117 ? 19.938 -16.984 -7.891 1 97.5 117 THR B O 1
ATOM 2214 N N . LYS B 1 118 ? 18.797 -15.156 -8.375 1 98.31 118 LYS B N 1
ATOM 2215 C CA . LYS B 1 118 ? 18.672 -14.773 -6.969 1 98.31 118 LYS B CA 1
ATOM 2216 C C . LYS B 1 118 ? 17.734 -15.711 -6.223 1 98.31 118 LYS B C 1
ATOM 2218 O O . LYS B 1 118 ? 16.781 -16.234 -6.809 1 98.31 118 LYS B O 1
ATOM 2223 N N . SER B 1 119 ? 17.953 -15.891 -4.961 1 98.25 119 SER B N 1
ATOM 2224 C CA . SER B 1 119 ? 17.203 -16.828 -4.133 1 98.25 119 SER B CA 1
ATOM 2225 C C . SER B 1 119 ? 15.977 -16.141 -3.518 1 98.25 119 SER B C 1
ATOM 2227 O O . SER B 1 119 ? 15.867 -14.922 -3.533 1 98.25 119 SER B O 1
ATOM 2229 N N . GLY B 1 120 ? 15.047 -16.969 -2.971 1 98.38 120 GLY B N 1
ATOM 2230 C CA . GLY B 1 120 ? 13.93 -16.438 -2.195 1 98.38 120 GLY B CA 1
ATOM 2231 C C . GLY B 1 120 ? 14.367 -15.617 -1.002 1 98.38 120 GLY B C 1
ATOM 2232 O O . GLY B 1 120 ? 13.781 -14.57 -0.715 1 98.38 120 GLY B O 1
ATOM 2233 N N . LYS B 1 121 ? 15.422 -16.078 -0.362 1 98.44 121 LYS B N 1
ATOM 2234 C CA . LYS B 1 121 ? 15.953 -15.367 0.794 1 98.44 121 LYS B CA 1
ATOM 2235 C C . LYS B 1 121 ? 16.422 -13.969 0.408 1 98.44 121 LYS B C 1
ATOM 2237 O O . LYS B 1 121 ? 16.188 -13 1.134 1 98.44 121 LYS B O 1
ATOM 2242 N N . PHE B 1 122 ? 17.125 -13.883 -0.697 1 98.69 122 PHE B N 1
ATOM 2243 C CA . PHE B 1 122 ? 17.562 -12.586 -1.198 1 98.69 122 PHE B CA 1
ATOM 2244 C C . PHE B 1 122 ? 16.391 -11.625 -1.357 1 98.69 122 PHE B C 1
ATOM 2246 O O . PHE B 1 122 ? 16.438 -10.492 -0.875 1 98.69 122 PHE B O 1
ATOM 2253 N N . PHE B 1 123 ? 15.336 -12.047 -1.969 1 98.75 123 PHE B N 1
ATOM 2254 C CA . PHE B 1 123 ? 14.211 -11.164 -2.262 1 98.75 123 PHE B CA 1
ATOM 2255 C C . PHE B 1 123 ? 13.43 -10.844 -0.994 1 98.75 123 PHE B C 1
ATOM 2257 O O . PHE B 1 123 ? 12.836 -9.773 -0.877 1 98.75 123 PHE B O 1
ATOM 2264 N N . ARG B 1 124 ? 13.438 -11.758 -0.02 1 98.06 124 ARG B N 1
ATOM 2265 C CA . ARG B 1 124 ? 12.805 -11.445 1.258 1 98.06 124 ARG B CA 1
ATOM 2266 C C . ARG B 1 124 ? 13.508 -10.273 1.941 1 98.06 124 ARG B C 1
ATOM 2268 O O . ARG B 1 124 ? 12.852 -9.391 2.5 1 98.06 124 ARG B O 1
ATOM 2275 N N . ILE B 1 125 ? 14.805 -10.281 1.935 1 98.44 125 ILE B N 1
ATOM 2276 C CA . ILE B 1 125 ? 15.578 -9.172 2.488 1 98.44 125 ILE B CA 1
ATOM 2277 C C . ILE B 1 125 ? 15.375 -7.922 1.641 1 98.44 125 ILE B C 1
ATOM 2279 O O . ILE B 1 125 ? 15.164 -6.832 2.176 1 98.44 125 ILE B O 1
ATOM 2283 N N . TYR B 1 126 ? 15.391 -8.102 0.343 1 98.5 126 TYR B N 1
ATOM 2284 C CA . TYR B 1 126 ? 15.211 -7.012 -0.612 1 98.5 126 TYR B CA 1
ATOM 2285 C C . TYR B 1 126 ? 13.867 -6.324 -0.415 1 98.5 126 TYR B C 1
ATOM 2287 O O . TYR B 1 126 ? 13.758 -5.105 -0.576 1 98.5 126 TYR B O 1
ATOM 2295 N N . ASN B 1 127 ? 12.883 -7.051 -0.014 1 97.88 127 ASN B N 1
ATOM 2296 C CA . ASN B 1 127 ? 11.516 -6.574 0.182 1 97.88 127 ASN B CA 1
ATOM 2297 C C . ASN B 1 127 ? 11.414 -5.645 1.387 1 97.88 127 ASN B C 1
ATOM 2299 O O . ASN B 1 127 ? 10.43 -4.918 1.537 1 97.88 127 ASN B O 1
ATOM 2303 N N . GLU B 1 128 ? 12.43 -5.57 2.23 1 98.25 128 GLU B N 1
ATOM 2304 C CA . GLU B 1 128 ? 12.406 -4.711 3.41 1 98.25 128 GLU B CA 1
ATOM 2305 C C . GLU B 1 128 ? 12.812 -3.279 3.061 1 98.25 128 GLU B C 1
ATOM 2307 O O . GLU B 1 128 ? 12.602 -2.359 3.852 1 98.25 128 GLU B O 1
ATOM 2312 N N . ILE B 1 129 ? 13.336 -3.082 1.951 1 98.38 129 ILE B N 1
ATOM 2313 C CA . ILE B 1 129 ? 13.852 -1.773 1.56 1 98.38 129 ILE B CA 1
ATOM 2314 C C . ILE B 1 129 ? 12.703 -0.762 1.527 1 98.38 129 ILE B C 1
ATOM 2316 O O . ILE B 1 129 ? 12.773 0.281 2.184 1 98.38 129 ILE B O 1
ATOM 2320 N N . PRO B 1 130 ? 11.625 -1.07 0.798 1 98.44 130 PRO B N 1
ATOM 2321 C CA . PRO B 1 130 ? 10.555 -0.076 0.796 1 98.44 130 PRO B CA 1
ATOM 2322 C C . PRO B 1 130 ? 9.93 0.123 2.176 1 98.44 130 PRO B C 1
ATOM 2324 O O . PRO B 1 130 ? 9.484 1.226 2.502 1 98.44 130 PRO B O 1
ATOM 2327 N N . THR B 1 131 ? 9.891 -0.926 2.969 1 98.06 131 THR B N 1
ATOM 2328 C CA . THR B 1 131 ? 9.359 -0.819 4.324 1 98.06 131 THR B CA 1
ATOM 2329 C C . THR B 1 131 ? 10.18 0.167 5.148 1 98.06 131 THR B C 1
ATOM 2331 O O . THR B 1 131 ? 9.633 1.075 5.773 1 98.06 131 THR B O 1
ATOM 2334 N N . ILE B 1 132 ? 11.445 -0.018 5.105 1 98.62 132 ILE B N 1
ATOM 2335 C CA . ILE B 1 132 ? 12.352 0.85 5.852 1 98.62 132 ILE B CA 1
ATOM 2336 C C . ILE B 1 132 ? 12.211 2.287 5.355 1 98.62 132 ILE B C 1
ATOM 2338 O O . ILE B 1 132 ? 12.109 3.219 6.156 1 98.62 132 ILE B O 1
ATOM 2342 N N . ILE B 1 133 ? 12.18 2.475 4.113 1 98.75 133 ILE B N 1
ATOM 2343 C CA . ILE B 1 133 ? 12.109 3.801 3.512 1 98.75 133 ILE B CA 1
ATOM 2344 C C . ILE B 1 133 ? 10.781 4.461 3.885 1 98.75 133 ILE B C 1
ATOM 2346 O O . ILE B 1 133 ? 10.734 5.664 4.156 1 98.75 133 ILE B O 1
ATOM 2350 N N . MET B 1 134 ? 9.648 3.709 3.887 1 98.5 134 MET B N 1
ATOM 2351 C CA . MET B 1 134 ? 8.352 4.23 4.309 1 98.5 134 MET B CA 1
ATOM 2352 C C . MET B 1 134 ? 8.422 4.809 5.715 1 98.5 134 MET B C 1
ATOM 2354 O O . MET B 1 134 ? 7.949 5.918 5.965 1 98.5 134 MET B O 1
ATOM 2358 N N . PHE B 1 135 ? 9.07 4.051 6.621 1 98.69 135 PHE B N 1
ATOM 2359 C CA . PHE B 1 135 ? 9.195 4.512 7.996 1 98.69 135 PHE B CA 1
ATOM 2360 C C . PHE B 1 135 ? 9.992 5.809 8.062 1 98.69 135 PHE B C 1
ATOM 2362 O O . PHE B 1 135 ? 9.656 6.715 8.82 1 98.69 135 PHE B O 1
ATOM 2369 N N . VAL B 1 136 ? 11.023 5.914 7.289 1 98.75 136 VAL B N 1
ATOM 2370 C CA . VAL B 1 136 ? 11.898 7.086 7.301 1 98.75 136 VAL B CA 1
ATOM 2371 C C . VAL B 1 136 ? 11.156 8.289 6.723 1 98.75 136 VAL B C 1
ATOM 2373 O O . VAL B 1 136 ? 11.227 9.391 7.262 1 98.75 136 VAL B O 1
ATOM 2376 N N . ILE B 1 137 ? 10.43 8.078 5.641 1 98.69 137 ILE B N 1
ATOM 2377 C CA . ILE B 1 137 ? 9.68 9.164 5.02 1 98.69 137 ILE B CA 1
ATOM 2378 C C . ILE B 1 137 ? 8.625 9.688 5.992 1 98.69 137 ILE B C 1
ATOM 2380 O O . ILE B 1 137 ? 8.477 10.898 6.164 1 98.69 137 ILE B O 1
ATOM 2384 N N . LEU B 1 138 ? 7.914 8.758 6.625 1 98.69 138 LEU B N 1
ATOM 2385 C CA . LEU B 1 138 ? 6.883 9.156 7.578 1 98.69 138 LEU B CA 1
ATOM 2386 C C . LEU B 1 138 ? 7.492 9.883 8.773 1 98.69 138 LEU B C 1
ATOM 2388 O O . LEU B 1 138 ? 6.91 10.844 9.281 1 98.69 138 LEU B O 1
ATOM 2392 N N . TYR B 1 139 ? 8.648 9.352 9.195 1 98.69 139 TYR B N 1
ATOM 2393 C CA . TYR B 1 139 ? 9.352 10.047 10.273 1 98.69 139 TYR B CA 1
ATOM 2394 C C . TYR B 1 139 ? 9.688 11.477 9.867 1 98.69 139 TYR B C 1
ATOM 2396 O O . TYR B 1 139 ? 9.422 12.422 10.609 1 98.69 139 TYR B O 1
ATOM 2404 N N . ALA B 1 140 ? 10.258 11.703 8.719 1 98.06 140 ALA B N 1
ATOM 2405 C CA . ALA B 1 140 ? 10.664 13.016 8.227 1 98.06 140 ALA B CA 1
ATOM 2406 C C . ALA B 1 140 ? 9.469 13.953 8.102 1 98.06 140 ALA B C 1
ATOM 2408 O O . ALA B 1 140 ? 9.516 15.102 8.555 1 98.06 140 ALA B O 1
ATOM 2409 N N . MET B 1 141 ? 8.359 13.414 7.594 1 97.19 141 MET B N 1
ATOM 2410 C CA . MET B 1 141 ? 7.258 14.281 7.184 1 97.19 141 MET B CA 1
ATOM 2411 C C . MET B 1 141 ? 6.285 14.516 8.336 1 97.19 141 MET B C 1
ATOM 2413 O O . MET B 1 141 ? 5.562 15.508 8.352 1 97.19 141 MET B O 1
ATOM 2417 N N . LEU B 1 142 ? 6.312 13.602 9.344 1 97.56 142 LEU B N 1
ATOM 2418 C CA . LEU B 1 142 ? 5.312 13.727 10.406 1 97.56 142 LEU B CA 1
ATOM 2419 C C . LEU B 1 142 ? 5.957 14.164 11.711 1 97.56 142 LEU B C 1
ATOM 2421 O O . LEU B 1 142 ? 5.375 14.953 12.461 1 97.56 142 LEU B O 1
ATOM 2425 N N . VAL B 1 143 ? 7.137 13.617 11.961 1 97.56 143 VAL B N 1
ATOM 2426 C CA . VAL B 1 143 ? 7.738 13.875 13.266 1 97.56 143 VAL B CA 1
ATOM 2427 C C . VAL B 1 143 ? 8.742 15.023 13.156 1 97.56 143 VAL B C 1
ATOM 2429 O O . VAL B 1 143 ? 8.523 16.094 13.719 1 97.56 143 VAL B O 1
ATOM 2432 N N . LYS B 1 144 ? 9.719 14.875 12.336 1 97 144 LYS B N 1
ATOM 2433 C CA . LYS B 1 144 ? 10.766 15.891 12.219 1 97 144 LYS B CA 1
ATOM 2434 C C . LYS B 1 144 ? 10.195 17.203 11.711 1 97 144 LYS B C 1
ATOM 2436 O O . LYS B 1 144 ? 10.523 18.281 12.242 1 97 144 LYS B O 1
ATOM 2441 N N . ALA B 1 145 ? 9.344 17.156 10.758 1 95.88 145 ALA B N 1
ATOM 2442 C CA . ALA B 1 145 ? 8.766 18.359 10.148 1 95.88 145 ALA B CA 1
ATOM 2443 C C . ALA B 1 145 ? 8.008 19.172 11.188 1 95.88 145 ALA B C 1
ATOM 2445 O O . ALA B 1 145 ? 7.926 20.406 11.078 1 95.88 145 ALA B O 1
ATOM 2446 N N . ASN B 1 146 ? 7.5 18.453 12.227 1 95.88 146 ASN B N 1
ATOM 2447 C CA . ASN B 1 146 ? 6.672 19.141 13.203 1 95.88 146 ASN B CA 1
ATOM 2448 C C . ASN B 1 146 ? 7.457 19.5 14.461 1 95.88 146 ASN B C 1
ATOM 2450 O O . ASN B 1 146 ? 6.934 20.141 15.367 1 95.88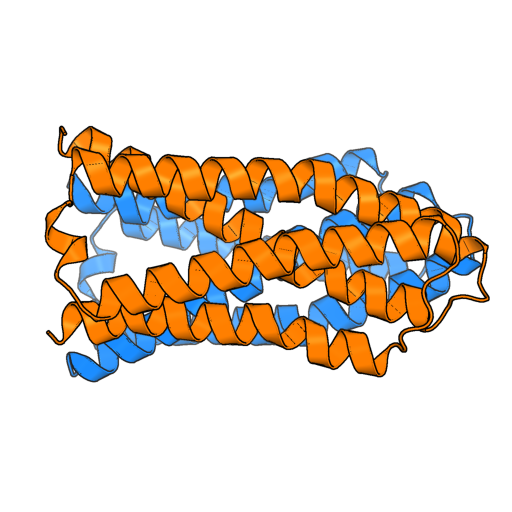 146 ASN B O 1
ATOM 2454 N N . LEU B 1 147 ? 8.648 19.062 14.523 1 93.06 147 LEU B N 1
ATOM 2455 C CA . LEU B 1 147 ? 9.461 19.344 15.703 1 93.06 147 LEU B CA 1
ATOM 2456 C C . LEU B 1 147 ? 10.508 20.406 15.398 1 93.06 147 LEU B C 1
ATOM 2458 O O . LEU B 1 147 ? 11.219 20.875 16.297 1 93.06 147 LEU B O 1
ATOM 2462 N N . VAL B 1 148 ? 10.617 20.797 14.164 1 85.81 148 VAL B N 1
ATOM 2463 C CA . VAL B 1 148 ? 11.523 21.875 13.797 1 85.81 148 VAL B CA 1
ATOM 2464 C C . VAL B 1 148 ? 10.727 23.125 13.414 1 85.81 148 VAL B C 1
ATOM 2466 O O . VAL B 1 148 ? 9.586 23.016 12.953 1 85.81 148 VAL B O 1
#

Radius of gyration: 19.82 Å; Cα contacts (8 Å, |Δi|>4): 320; chains: 2; bounding box: 38×56×45 Å

Foldseek 3Di:
DDPVVLVVLVVQLVVLVVLLLVLLLPQLLLVLVCQVPVVPPVSLVVSLVVNVCSLPVRNVVSLVSNVVSVVCSCVPPNVVLVVPPLSVQLVVLNVVSVVSSVVSVVQSVCSVVVNDDDHSVVSVVVSCSSVVSVVSNCCSVPPVVVVD/DDPVVLVVLVVQLVVLVVLLLVLLLPQLLLVLVCQVPVVPPVSLVVSLVVNVCSLPVRNVVSLVSNVVSVVCSCVPPNVVLVVPPLSVQLVVLNVVSVVSSVVSVVQSVCSVVVNDDDHSVVSVVVSCSSVVSVVSNCCSVPPVVVVD

Organism: NCBI:txid3161138

pLDDT: mean 97.26, std 2.81, range [83.06, 98.88]